Protein AF-A0A1E3P753-F1 (afdb_monomer_lite)

Sequence (278 aa):
MSGSEEKCIIFVKCINGIDDFQFDVPMDSSITNVKQQVRDRLPPSVVPRASISSMGGLDINPYKNVHDLYYSVTSNQASDFTKFLNLKINICLCGGKGGFGQLLKAQAHSMSKKKNRKNLKSNSKDYFKTLDGRRVKTIKKIKQLDEYMSTLDEHEKTKIAEKKAKLQKILDVDLNKNVKFEDTKFLDDVEKQLEEIRESVNYVESSSSDDEISSDDESDEGNSQSIQEGSSASSSSSTKNRRSKFTSFFDEDEDDDEIEKEQSTKSLPNSKGKEIEV

Organism: Wickerhamomyces anomalus (strain ATCC 58044 / CBS 1984 / NCYC 433 / NRRL Y-366-8) (NCBI:txid683960)

Structure (mmCIF, N/CA/C/O backbone):
data_AF-A0A1E3P753-F1
#
_entry.id   AF-A0A1E3P753-F1
#
loop_
_atom_site.group_PDB
_atom_site.id
_atom_site.type_symbol
_atom_site.label_atom_id
_atom_site.label_alt_id
_atom_site.label_comp_id
_atom_site.label_asym_id
_atom_site.label_entity_id
_atom_site.label_seq_id
_atom_site.pdbx_PDB_ins_code
_atom_site.Cartn_x
_atom_site.Cartn_y
_atom_site.Cartn_z
_atom_site.occupancy
_atom_site.B_iso_or_equiv
_atom_site.auth_seq_id
_atom_site.auth_comp_id
_atom_site.auth_asym_id
_atom_site.auth_atom_id
_atom_site.pdbx_PDB_model_num
ATOM 1 N N . MET A 1 1 ? 39.024 -5.671 -37.228 1.00 37.38 1 MET A N 1
ATOM 2 C CA . MET A 1 1 ? 39.001 -5.361 -35.785 1.00 37.38 1 MET A CA 1
ATOM 3 C C . MET A 1 1 ? 37.545 -5.310 -35.375 1.00 37.38 1 MET A C 1
ATOM 5 O O . MET A 1 1 ? 36.820 -4.468 -35.881 1.00 37.38 1 MET A O 1
ATOM 9 N N . SER A 1 2 ? 37.101 -6.310 -34.615 1.00 43.34 2 SER A N 1
ATOM 10 C CA . SER A 1 2 ? 35.712 -6.453 -34.174 1.00 43.34 2 SER A CA 1
ATOM 11 C C . SER A 1 2 ? 35.374 -5.288 -33.252 1.00 43.34 2 SER A C 1
ATOM 13 O O . SER A 1 2 ? 35.984 -5.178 -32.192 1.00 43.34 2 SER A O 1
ATOM 15 N N . GLY A 1 3 ? 34.452 -4.414 -33.658 1.00 46.78 3 GLY A N 1
ATOM 16 C CA . GLY A 1 3 ? 33.879 -3.423 -32.755 1.00 46.78 3 GLY A CA 1
ATOM 17 C C . GLY A 1 3 ? 33.206 -4.174 -31.615 1.00 46.78 3 GLY A C 1
ATOM 18 O O . GLY A 1 3 ? 32.261 -4.925 -31.838 1.00 46.78 3 GLY A O 1
ATOM 19 N N . SER A 1 4 ? 33.755 -4.070 -30.413 1.00 58.16 4 SER A N 1
ATOM 20 C CA . SER A 1 4 ? 33.121 -4.589 -29.211 1.00 58.16 4 SER A CA 1
ATOM 21 C C . SER A 1 4 ? 31.871 -3.755 -28.960 1.00 58.16 4 SER A C 1
ATOM 23 O O . SER A 1 4 ? 31.964 -2.670 -28.393 1.00 58.16 4 SER A O 1
ATOM 25 N N . GLU A 1 5 ? 30.724 -4.235 -29.443 1.00 69.81 5 GLU A N 1
ATOM 26 C CA . GLU A 1 5 ? 29.420 -3.659 -29.121 1.00 69.81 5 GLU A CA 1
ATOM 27 C C . GLU A 1 5 ? 29.298 -3.587 -27.600 1.00 69.81 5 GLU A C 1
ATOM 29 O O . GLU A 1 5 ? 29.363 -4.605 -26.904 1.00 69.81 5 GLU A O 1
ATOM 34 N N . GLU A 1 6 ? 29.181 -2.374 -27.068 1.00 80.00 6 GLU A N 1
ATOM 35 C CA . GLU A 1 6 ? 29.033 -2.176 -25.637 1.00 80.00 6 GLU A CA 1
ATOM 36 C C . GLU A 1 6 ? 27.678 -2.741 -25.200 1.00 80.00 6 GLU A C 1
ATOM 38 O O . GLU A 1 6 ? 26.618 -2.254 -25.604 1.00 80.00 6 GLU A O 1
ATOM 43 N N . LYS A 1 7 ? 27.703 -3.794 -24.381 1.00 86.25 7 LYS A N 1
ATOM 44 C CA . LYS A 1 7 ? 26.493 -4.446 -23.872 1.00 86.25 7 LYS A CA 1
ATOM 45 C C . LYS A 1 7 ? 26.120 -3.911 -22.495 1.00 86.25 7 LYS A C 1
ATOM 47 O O . LYS A 1 7 ? 26.984 -3.648 -21.659 1.00 86.25 7 LYS A O 1
ATOM 52 N N . CYS A 1 8 ? 24.818 -3.782 -22.273 1.00 87.69 8 CYS A N 1
ATOM 53 C CA . CYS A 1 8 ? 24.201 -3.478 -20.994 1.00 87.69 8 CYS A CA 1
ATOM 54 C C . CYS A 1 8 ? 23.465 -4.706 -20.461 1.00 87.69 8 CYS A C 1
ATOM 56 O O . CYS A 1 8 ? 22.637 -5.275 -21.172 1.00 87.69 8 CYS A O 1
ATOM 58 N N . ILE A 1 9 ? 23.714 -5.070 -19.206 1.00 90.56 9 ILE A N 1
ATOM 59 C CA . ILE A 1 9 ? 22.929 -6.085 -18.499 1.00 90.56 9 ILE A CA 1
ATOM 60 C C . ILE A 1 9 ? 21.739 -5.388 -17.843 1.00 90.56 9 ILE A C 1
ATOM 62 O O . ILE A 1 9 ? 21.914 -4.545 -16.961 1.00 90.56 9 ILE A O 1
ATOM 66 N N . ILE A 1 10 ? 20.521 -5.723 -18.258 1.00 91.56 10 ILE A N 1
ATOM 67 C CA . ILE A 1 10 ? 19.303 -5.158 -17.676 1.00 91.56 10 ILE A CA 1
ATOM 68 C C . ILE A 1 10 ? 18.719 -6.165 -16.691 1.00 91.56 10 ILE A C 1
ATOM 70 O O . ILE A 1 10 ? 18.312 -7.260 -17.075 1.00 91.56 10 ILE A O 1
ATOM 74 N N . PHE A 1 11 ? 18.632 -5.766 -15.427 1.00 92.81 11 PHE A N 1
ATOM 75 C CA . PHE A 1 11 ? 17.932 -6.501 -14.382 1.00 92.81 11 PHE A CA 1
ATOM 76 C C . PHE A 1 11 ? 16.524 -5.941 -14.250 1.00 92.81 11 PHE A C 1
ATOM 78 O O . PHE A 1 11 ? 16.352 -4.747 -14.003 1.00 92.81 11 PHE A O 1
ATOM 85 N N . VAL A 1 12 ? 15.511 -6.788 -14.402 1.00 93.50 12 VAL A N 1
ATOM 86 C CA . VAL A 1 12 ? 14.111 -6.392 -14.261 1.00 93.50 12 VAL A CA 1
ATOM 87 C C . VAL A 1 12 ? 13.543 -7.031 -13.011 1.00 93.50 12 VAL A C 1
ATOM 89 O O . VAL A 1 12 ? 13.333 -8.241 -12.949 1.00 93.50 12 VAL A O 1
ATOM 92 N N . LYS A 1 13 ? 13.264 -6.184 -12.023 1.00 93.38 13 LYS A N 1
ATOM 93 C CA . LYS A 1 13 ? 12.530 -6.563 -10.827 1.00 93.38 13 LYS A CA 1
ATOM 94 C C . LYS A 1 13 ? 11.035 -6.570 -11.118 1.00 93.38 13 LYS A C 1
ATOM 96 O O . LYS A 1 13 ? 10.441 -5.526 -11.418 1.00 93.38 13 LYS A O 1
ATOM 101 N N . CYS A 1 14 ? 10.438 -7.742 -11.010 1.00 91.69 14 CYS A N 1
ATOM 102 C CA . CYS A 1 14 ? 9.031 -7.988 -11.239 1.00 91.69 14 CYS A CA 1
ATOM 103 C C . CYS A 1 14 ? 8.189 -7.706 -9.983 1.00 91.69 14 CYS A C 1
ATOM 105 O O . CYS A 1 14 ? 8.673 -7.337 -8.910 1.00 91.69 14 CYS A O 1
ATOM 107 N N . ILE A 1 15 ? 6.874 -7.820 -10.151 1.00 89.06 15 ILE A N 1
ATOM 108 C CA . ILE A 1 15 ? 5.898 -7.781 -9.058 1.00 89.06 15 ILE A CA 1
ATOM 109 C C . ILE A 1 15 ? 5.884 -9.112 -8.304 1.00 89.06 15 ILE A C 1
ATOM 111 O O . ILE A 1 15 ? 6.235 -10.151 -8.855 1.00 89.06 15 ILE A O 1
ATOM 115 N N . ASN A 1 16 ? 5.406 -9.101 -7.061 1.00 85.25 16 ASN A N 1
ATOM 116 C CA . ASN A 1 16 ? 5.237 -10.321 -6.276 1.00 85.25 16 ASN A CA 1
ATOM 117 C C . ASN A 1 16 ? 4.401 -11.363 -7.044 1.00 85.25 16 ASN A C 1
ATOM 119 O O . ASN A 1 16 ? 3.281 -11.070 -7.462 1.00 85.25 16 ASN A O 1
ATOM 123 N N . GLY A 1 17 ? 4.942 -12.575 -7.187 1.00 84.75 17 GLY A N 1
ATOM 124 C CA . GLY A 1 17 ? 4.313 -13.676 -7.925 1.00 84.75 17 GLY A CA 1
ATOM 125 C C . GLY A 1 17 ? 4.802 -13.849 -9.367 1.00 84.75 17 GLY A C 1
ATOM 126 O O . GLY A 1 17 ? 4.342 -14.766 -10.037 1.00 84.75 17 GLY A O 1
ATOM 127 N N . ILE A 1 18 ? 5.720 -13.001 -9.840 1.00 88.31 18 ILE A N 1
ATOM 128 C CA . ILE A 1 18 ? 6.452 -13.186 -11.098 1.00 88.31 18 ILE A CA 1
ATOM 129 C C . ILE A 1 18 ? 7.945 -13.170 -10.774 1.00 88.31 18 ILE A C 1
ATOM 131 O O . ILE A 1 18 ? 8.393 -12.313 -10.012 1.00 88.31 18 ILE A O 1
ATOM 135 N N . ASP A 1 19 ? 8.698 -14.094 -11.364 1.00 91.19 19 ASP A N 1
ATOM 136 C CA . ASP A 1 19 ? 10.140 -14.178 -11.159 1.00 91.19 19 ASP A CA 1
ATOM 137 C C . ASP A 1 19 ? 10.876 -12.994 -11.799 1.00 91.19 19 ASP A C 1
ATOM 139 O O . ASP A 1 19 ? 10.542 -12.528 -12.896 1.00 91.19 19 ASP A O 1
ATOM 143 N N . ASP A 1 20 ? 11.898 -12.514 -11.095 1.00 93.88 20 ASP A N 1
ATOM 144 C CA . ASP A 1 20 ? 12.825 -11.513 -11.611 1.00 93.88 20 ASP A CA 1
ATOM 145 C C . ASP A 1 20 ? 13.653 -12.122 -12.751 1.00 93.88 20 ASP A C 1
ATOM 147 O O . ASP A 1 20 ? 14.053 -13.288 -12.703 1.00 93.88 20 ASP A O 1
ATOM 151 N N . PHE A 1 21 ? 13.943 -11.329 -13.782 1.00 93.19 21 PHE A N 1
ATOM 152 C CA . PHE A 1 21 ? 14.732 -11.796 -14.919 1.00 93.19 21 PHE A CA 1
ATOM 153 C C . PHE A 1 21 ? 15.759 -10.768 -15.376 1.00 93.19 21 PHE A C 1
ATOM 155 O O . PHE A 1 21 ? 15.630 -9.563 -15.155 1.00 93.19 21 PHE A O 1
ATOM 162 N N . GLN A 1 22 ? 16.778 -11.274 -16.065 1.00 93.38 22 GLN A N 1
ATOM 163 C CA . GLN A 1 22 ? 17.844 -10.477 -16.655 1.00 93.38 22 GLN A CA 1
ATOM 164 C C . GLN A 1 22 ? 18.013 -10.802 -18.138 1.00 93.38 22 GLN A C 1
ATOM 166 O O . GLN A 1 22 ? 17.671 -11.900 -18.598 1.00 93.38 22 GLN A O 1
ATOM 171 N N . PHE A 1 23 ? 18.513 -9.833 -18.894 1.00 91.62 23 PHE A N 1
ATOM 172 C CA . PHE A 1 23 ? 18.885 -10.008 -20.292 1.00 91.62 23 PHE A CA 1
ATOM 173 C C . PHE A 1 23 ? 19.885 -8.938 -20.729 1.00 91.62 23 PHE A C 1
ATOM 175 O O . PHE A 1 23 ? 19.918 -7.835 -20.180 1.00 91.62 23 PHE A O 1
ATOM 182 N N . ASP A 1 24 ? 20.672 -9.282 -21.744 1.00 90.81 24 ASP A N 1
ATOM 183 C CA . ASP A 1 24 ? 21.725 -8.422 -22.268 1.00 90.81 24 ASP A CA 1
ATOM 184 C C . ASP A 1 24 ? 21.234 -7.689 -23.512 1.00 90.81 24 ASP A C 1
ATOM 186 O O . ASP A 1 24 ? 20.664 -8.291 -24.426 1.00 90.81 24 ASP A O 1
ATOM 190 N N . VAL A 1 25 ? 21.484 -6.383 -23.561 1.00 89.81 25 VAL A N 1
ATOM 191 C CA . VAL A 1 25 ? 21.055 -5.509 -24.654 1.00 89.81 25 VAL A CA 1
ATOM 192 C C . VAL A 1 25 ? 22.214 -4.609 -25.087 1.00 89.81 25 VAL A C 1
ATOM 194 O O . VAL A 1 25 ? 22.865 -4.014 -24.229 1.00 89.81 25 VAL A O 1
ATOM 197 N N . PRO A 1 26 ? 22.483 -4.454 -26.396 1.00 89.81 26 PRO A N 1
ATOM 198 C CA . PRO A 1 26 ? 23.436 -3.457 -26.890 1.00 89.81 26 PRO A CA 1
ATOM 199 C C . PRO A 1 26 ? 23.026 -2.024 -26.515 1.00 89.81 26 PRO A C 1
ATOM 201 O O . PRO A 1 26 ? 21.840 -1.693 -26.583 1.00 89.81 26 PRO A O 1
ATOM 204 N N . MET A 1 27 ? 23.986 -1.153 -26.190 1.00 83.94 27 MET A N 1
ATOM 205 C CA . MET A 1 27 ? 23.723 0.238 -25.772 1.00 83.94 27 MET A CA 1
ATOM 206 C C . MET A 1 27 ? 22.987 1.093 -26.816 1.00 83.94 27 MET A C 1
ATOM 208 O O . MET A 1 27 ? 22.223 1.991 -26.447 1.00 83.94 27 MET A O 1
ATOM 212 N N . ASP A 1 28 ? 23.152 0.766 -28.097 1.00 86.56 28 ASP A N 1
ATOM 213 C CA . ASP A 1 28 ? 22.496 1.444 -29.222 1.00 86.56 28 ASP A CA 1
ATOM 214 C C . ASP A 1 28 ? 21.037 1.011 -29.426 1.00 86.56 28 ASP A C 1
ATOM 216 O O . ASP A 1 28 ? 20.320 1.552 -30.271 1.00 86.56 28 ASP A O 1
ATOM 220 N N . SER A 1 29 ? 20.565 0.025 -28.658 1.00 88.69 29 SER A N 1
ATOM 221 C CA . SER A 1 29 ? 19.193 -0.454 -28.776 1.00 88.69 29 SER A CA 1
ATOM 222 C C . SER A 1 29 ? 18.194 0.614 -28.344 1.00 88.69 29 SER A C 1
ATOM 224 O O . SER A 1 29 ? 18.370 1.317 -27.344 1.00 88.69 29 SER A O 1
ATOM 226 N N . SER A 1 30 ? 17.082 0.688 -29.075 1.00 92.50 30 SER A N 1
ATOM 227 C CA . SER A 1 30 ? 15.981 1.575 -28.719 1.00 92.50 30 SER A CA 1
ATOM 228 C C . SER A 1 30 ? 15.229 1.068 -27.487 1.00 92.50 30 SER A C 1
ATOM 230 O O . SER A 1 30 ? 15.010 -0.134 -27.302 1.00 92.50 30 SER A O 1
ATOM 232 N N . ILE A 1 31 ? 14.737 2.000 -26.671 1.00 90.81 31 ILE A N 1
ATOM 233 C CA . ILE A 1 31 ? 13.930 1.677 -25.488 1.00 90.81 31 ILE A CA 1
ATOM 234 C C . ILE A 1 31 ? 12.626 0.950 -25.864 1.00 90.81 31 ILE A C 1
ATOM 236 O O . ILE A 1 31 ? 12.102 0.164 -25.076 1.00 90.81 31 ILE A O 1
ATOM 240 N N . THR A 1 32 ? 12.093 1.163 -27.070 1.00 92.19 32 THR A N 1
ATOM 241 C CA . THR A 1 32 ? 10.911 0.435 -27.562 1.00 92.19 32 THR A CA 1
ATOM 242 C C . THR A 1 32 ? 11.180 -1.063 -27.677 1.00 92.19 32 THR A C 1
ATOM 244 O O . THR A 1 32 ? 10.339 -1.853 -27.252 1.00 92.19 32 THR A O 1
ATOM 247 N N . ASN A 1 33 ? 12.363 -1.449 -28.167 1.00 91.44 33 ASN A N 1
ATOM 248 C CA . ASN A 1 33 ? 12.769 -2.851 -28.252 1.00 91.44 33 ASN A CA 1
ATOM 249 C C . ASN A 1 33 ? 12.916 -3.466 -26.850 1.00 91.44 33 ASN A C 1
ATOM 251 O O . ASN A 1 33 ? 12.362 -4.525 -26.572 1.00 91.44 33 ASN A O 1
ATOM 255 N N . VAL A 1 34 ? 13.544 -2.739 -25.917 1.00 91.06 34 VAL A N 1
ATOM 256 C CA . VAL A 1 34 ? 13.644 -3.168 -24.509 1.00 91.06 34 VAL A CA 1
ATOM 257 C C . VAL A 1 34 ? 12.260 -3.372 -23.887 1.00 91.06 34 VAL A C 1
ATOM 259 O O . VAL A 1 34 ? 12.008 -4.388 -23.245 1.00 91.06 34 VAL A O 1
ATOM 262 N N . LYS A 1 35 ? 11.317 -2.450 -24.116 1.00 91.62 35 LYS A N 1
ATOM 263 C CA . LYS A 1 35 ? 9.932 -2.594 -23.640 1.00 91.62 35 LYS A CA 1
ATOM 264 C C . LYS A 1 35 ? 9.238 -3.811 -24.234 1.00 91.62 35 LYS A C 1
ATOM 266 O O . LYS A 1 35 ? 8.447 -4.437 -23.537 1.00 91.62 35 LYS A O 1
ATOM 271 N N . GLN A 1 36 ? 9.477 -4.109 -25.507 1.00 91.88 36 GLN A N 1
ATOM 272 C CA . GLN A 1 36 ? 8.891 -5.270 -26.164 1.00 91.88 36 GLN A CA 1
ATOM 273 C C . GLN A 1 36 ? 9.438 -6.564 -25.558 1.00 91.88 36 GLN A C 1
ATOM 275 O O . GLN A 1 36 ? 8.649 -7.367 -25.078 1.00 91.88 36 GLN A O 1
ATOM 280 N N . GLN A 1 37 ? 10.761 -6.686 -25.412 1.00 91.50 37 GLN A N 1
ATOM 281 C CA . GLN A 1 37 ? 11.389 -7.844 -24.763 1.00 91.50 37 GLN A CA 1
ATOM 282 C C . GLN A 1 37 ? 10.906 -8.058 -23.323 1.00 91.50 37 GLN A C 1
ATOM 284 O O . GLN A 1 37 ? 10.702 -9.193 -22.896 1.00 91.50 37 GLN A O 1
ATOM 289 N N . VAL A 1 38 ? 10.689 -6.975 -22.571 1.00 91.38 38 VAL A N 1
ATOM 290 C CA . VAL A 1 38 ? 10.112 -7.051 -21.222 1.00 91.38 38 VAL A CA 1
ATOM 291 C C . VAL A 1 38 ? 8.654 -7.512 -21.267 1.00 91.38 38 VAL A C 1
ATOM 293 O O . VAL A 1 38 ? 8.256 -8.326 -20.441 1.00 91.38 38 VAL A O 1
ATOM 296 N N . ARG A 1 39 ? 7.850 -7.032 -22.223 1.00 91.88 39 ARG A N 1
ATOM 297 C CA . ARG A 1 39 ? 6.439 -7.429 -22.364 1.00 91.88 39 ARG A CA 1
ATOM 298 C C . ARG A 1 39 ? 6.266 -8.873 -22.812 1.00 91.88 39 ARG A C 1
ATOM 300 O O . ARG A 1 39 ? 5.368 -9.528 -22.300 1.00 91.88 39 ARG A O 1
ATOM 307 N N . ASP A 1 40 ? 7.131 -9.365 -23.690 1.00 91.81 40 ASP A N 1
ATOM 308 C CA . ASP A 1 40 ? 7.080 -10.743 -24.190 1.00 91.81 40 ASP A CA 1
ATOM 309 C C . ASP A 1 40 ? 7.361 -11.768 -23.080 1.00 91.81 40 ASP A C 1
ATOM 311 O O . ASP A 1 40 ? 6.870 -12.893 -23.123 1.00 91.81 40 ASP A O 1
ATOM 315 N N . ARG A 1 41 ? 8.122 -11.370 -22.052 1.00 90.31 41 ARG A N 1
ATOM 316 C CA . ARG A 1 41 ? 8.417 -12.196 -20.871 1.00 90.31 41 ARG A CA 1
ATOM 317 C C . ARG A 1 41 ? 7.386 -12.060 -19.750 1.00 90.31 41 ARG A C 1
ATOM 319 O O . ARG A 1 41 ? 7.458 -12.803 -18.775 1.00 90.31 41 ARG A O 1
ATOM 326 N N . LEU A 1 42 ? 6.442 -11.122 -19.857 1.00 89.75 42 LEU A N 1
ATOM 327 C CA . LEU A 1 42 ? 5.426 -10.892 -18.833 1.00 89.75 42 LEU A CA 1
ATOM 328 C C . LEU A 1 42 ? 4.119 -11.628 -19.151 1.00 89.75 42 LEU A C 1
ATOM 330 O O . LEU A 1 42 ? 3.715 -11.710 -20.310 1.00 89.75 42 LEU A O 1
ATOM 334 N N . PRO A 1 43 ? 3.384 -12.094 -18.125 1.00 90.06 43 PRO A N 1
ATOM 335 C CA . PRO A 1 43 ? 2.054 -12.652 -18.313 1.00 90.06 43 PRO A CA 1
ATOM 336 C C . PRO A 1 43 ? 1.105 -11.642 -18.981 1.00 90.06 43 PRO A C 1
ATOM 338 O O . PRO A 1 43 ? 1.067 -10.473 -18.573 1.00 90.06 43 PRO A O 1
ATOM 341 N N . PRO A 1 44 ? 0.261 -12.077 -19.935 1.00 87.56 44 PRO A N 1
ATOM 342 C CA . PRO A 1 44 ? -0.605 -11.188 -20.717 1.00 87.56 44 PRO A CA 1
ATOM 343 C C . PRO A 1 44 ? -1.621 -10.417 -19.860 1.00 87.56 44 PRO A C 1
ATOM 345 O O . PRO A 1 44 ? -2.068 -9.339 -20.243 1.00 87.56 44 PRO A O 1
ATOM 348 N N . SER A 1 45 ? -1.949 -10.926 -18.669 1.00 86.56 45 SER A N 1
ATOM 349 C CA . SER A 1 45 ? -2.813 -10.259 -17.689 1.00 86.56 45 SER A CA 1
ATOM 350 C C . SER A 1 45 ? -2.195 -8.990 -17.085 1.00 86.56 45 SER A C 1
ATOM 352 O O . SER A 1 45 ? -2.924 -8.081 -16.684 1.00 86.56 45 SER A O 1
ATOM 354 N N . VAL A 1 46 ? -0.863 -8.908 -17.023 1.00 86.81 46 VAL A N 1
ATOM 355 C CA . VAL A 1 46 ? -0.121 -7.813 -16.376 1.00 86.81 46 VAL A CA 1
ATOM 356 C C . VAL A 1 46 ? 0.349 -6.772 -17.393 1.00 86.81 46 VAL A C 1
ATOM 358 O O . VAL A 1 46 ? 0.373 -5.584 -17.075 1.00 86.81 46 VAL A O 1
ATOM 361 N N . VAL A 1 47 ? 0.633 -7.187 -18.633 1.00 88.81 47 VAL A N 1
ATOM 362 C CA . VAL A 1 47 ? 1.090 -6.325 -19.739 1.00 88.81 47 VAL A CA 1
ATOM 363 C C . VAL A 1 47 ? 0.308 -5.008 -19.892 1.00 88.81 47 VAL A C 1
ATOM 365 O O . VAL A 1 47 ? 0.960 -3.963 -19.948 1.00 88.81 47 VAL A O 1
ATOM 368 N N . PRO A 1 48 ? -1.044 -4.978 -19.927 1.00 88.00 48 PRO A N 1
ATOM 369 C CA . PRO A 1 48 ? -1.778 -3.729 -20.158 1.00 88.00 48 PRO A CA 1
ATOM 370 C C . PRO A 1 48 ? -1.673 -2.732 -18.997 1.00 88.00 48 PRO A C 1
ATOM 372 O O . PRO A 1 48 ? -1.965 -1.551 -19.168 1.00 88.00 48 PRO A O 1
ATOM 375 N N . ARG A 1 49 ? -1.283 -3.194 -17.806 1.00 87.25 49 ARG A N 1
ATOM 376 C CA . ARG A 1 49 ? -1.231 -2.390 -16.577 1.00 87.25 49 ARG A CA 1
ATOM 377 C C . ARG A 1 49 ? 0.194 -2.194 -16.071 1.00 87.25 49 ARG A C 1
ATOM 379 O O . ARG A 1 49 ? 0.375 -1.524 -15.061 1.00 87.25 49 ARG A O 1
ATOM 386 N N . ALA A 1 50 ? 1.188 -2.763 -16.744 1.00 89.69 50 ALA A N 1
ATOM 387 C CA . ALA A 1 50 ? 2.588 -2.649 -16.377 1.00 89.69 50 ALA A CA 1
ATOM 388 C C . ALA A 1 50 ? 3.182 -1.321 -16.870 1.00 89.69 50 ALA A C 1
ATOM 390 O O . ALA A 1 50 ? 3.194 -1.030 -18.068 1.00 89.69 50 ALA A O 1
ATOM 391 N N . SER A 1 51 ? 3.736 -0.544 -15.946 1.00 90.69 51 SER A N 1
ATOM 392 C CA . SER A 1 51 ? 4.677 0.534 -16.226 1.00 90.69 51 SER A CA 1
ATOM 393 C C . SER A 1 51 ? 6.085 0.103 -15.821 1.00 90.69 51 SER A C 1
ATOM 395 O O . SER A 1 51 ? 6.278 -0.634 -14.855 1.00 90.69 51 SER A O 1
ATOM 397 N N . ILE A 1 52 ? 7.083 0.536 -16.586 1.00 91.56 52 ILE A N 1
ATOM 398 C CA . ILE A 1 52 ? 8.487 0.199 -16.343 1.00 91.56 52 ILE A CA 1
ATOM 399 C C . ILE A 1 52 ? 9.188 1.479 -15.900 1.00 91.56 52 ILE A C 1
ATOM 401 O O . ILE A 1 52 ? 9.125 2.492 -16.599 1.00 91.56 52 ILE A O 1
ATOM 405 N N . SER A 1 53 ? 9.855 1.430 -14.754 1.00 92.00 53 SER A N 1
ATOM 406 C CA . SER A 1 53 ? 10.661 2.527 -14.222 1.00 92.00 53 SER A CA 1
ATOM 407 C C . SER A 1 53 ? 12.049 2.019 -13.849 1.00 92.00 53 SER A C 1
ATOM 409 O O . SER A 1 53 ? 12.249 0.828 -13.636 1.00 92.00 53 SER A O 1
ATOM 411 N N . SER A 1 54 ? 13.018 2.912 -13.709 1.00 90.31 54 SER A N 1
ATOM 412 C CA . SER A 1 54 ? 14.266 2.608 -13.009 1.00 90.31 54 SER A CA 1
ATOM 413 C C . SER A 1 54 ? 13.994 2.334 -11.522 1.00 90.31 54 SER A C 1
ATOM 415 O O . SER A 1 54 ? 12.969 2.765 -10.976 1.00 90.31 54 SER A O 1
ATOM 417 N N . MET A 1 55 ? 14.924 1.658 -10.840 1.00 84.06 55 MET A N 1
ATOM 418 C CA . MET A 1 55 ? 14.919 1.504 -9.377 1.00 84.06 55 MET A CA 1
ATOM 419 C C . MET A 1 55 ? 14.801 2.861 -8.654 1.00 84.06 55 MET A C 1
ATOM 421 O O . MET A 1 55 ? 14.168 2.947 -7.605 1.00 84.06 55 MET A O 1
ATOM 425 N N . GLY A 1 56 ? 15.357 3.928 -9.243 1.00 79.75 56 GLY A N 1
ATOM 426 C CA . GLY A 1 56 ? 15.290 5.300 -8.726 1.00 79.75 56 GLY A CA 1
ATOM 427 C C . GLY A 1 56 ? 13.977 6.044 -9.002 1.00 79.75 56 GLY A C 1
ATOM 428 O O . GLY A 1 56 ? 13.879 7.224 -8.688 1.00 79.75 56 GLY A O 1
ATOM 429 N N . GLY A 1 57 ? 12.976 5.393 -9.606 1.00 81.94 57 GLY A N 1
ATOM 430 C CA . GLY A 1 57 ? 11.680 6.010 -9.911 1.00 81.94 57 GLY A CA 1
ATOM 431 C C . GLY A 1 57 ? 11.660 6.888 -11.166 1.00 81.94 57 GLY A C 1
ATOM 432 O O . GLY A 1 57 ? 10.677 7.582 -11.397 1.00 81.94 57 GLY A O 1
ATOM 433 N N . LEU A 1 58 ? 12.717 6.852 -11.983 1.00 85.25 58 LEU A N 1
ATOM 434 C CA . LEU A 1 58 ? 12.737 7.505 -13.294 1.00 85.25 58 LEU A CA 1
ATOM 435 C C . LEU A 1 58 ? 11.968 6.665 -14.315 1.00 85.25 58 LEU A C 1
ATOM 437 O O . LEU A 1 58 ? 12.225 5.468 -14.460 1.00 85.25 58 LEU A O 1
ATOM 441 N N . ASP A 1 59 ? 11.052 7.288 -15.047 1.00 86.75 59 ASP A N 1
ATOM 442 C CA . ASP A 1 59 ? 10.344 6.627 -16.140 1.00 86.75 59 ASP A CA 1
ATOM 443 C C . ASP A 1 59 ? 11.274 6.410 -17.336 1.00 86.75 59 ASP A C 1
ATOM 445 O O . ASP A 1 59 ? 12.049 7.290 -17.698 1.00 86.75 59 ASP A O 1
ATOM 449 N N . ILE A 1 60 ? 11.161 5.258 -18.006 1.00 86.50 60 ILE A N 1
ATOM 450 C CA . ILE A 1 60 ? 11.976 4.951 -19.197 1.00 86.50 60 ILE A CA 1
ATOM 451 C C . ILE A 1 60 ? 11.402 5.549 -20.494 1.00 86.50 60 ILE A C 1
ATOM 453 O O . ILE A 1 60 ? 12.044 5.518 -21.536 1.00 86.50 60 ILE A O 1
ATOM 457 N N . ASN A 1 61 ? 10.171 6.069 -20.464 1.00 86.62 61 ASN A N 1
ATOM 458 C CA . ASN A 1 61 ? 9.478 6.613 -21.638 1.00 86.62 61 ASN A CA 1
ATOM 459 C C . ASN A 1 61 ? 10.148 7.808 -22.347 1.00 86.62 61 ASN A C 1
ATOM 461 O O . ASN A 1 61 ? 10.059 7.834 -23.573 1.00 86.62 61 ASN A O 1
ATOM 465 N N . PRO A 1 62 ? 10.775 8.780 -21.657 1.00 86.69 62 PRO A N 1
ATOM 466 C CA . PRO A 1 62 ? 11.338 9.956 -22.314 1.00 86.69 62 PRO A CA 1
ATOM 467 C C . PRO A 1 62 ? 12.665 9.676 -23.039 1.00 86.69 62 PRO A C 1
ATOM 469 O O . PRO A 1 62 ? 13.099 10.500 -23.841 1.00 86.69 62 PRO A O 1
ATOM 472 N N . TYR A 1 63 ? 13.302 8.527 -22.794 1.00 87.88 63 TYR A N 1
ATOM 473 C CA . TYR A 1 63 ? 14.592 8.173 -23.385 1.00 87.88 63 TYR A CA 1
ATOM 474 C C . TYR A 1 63 ? 14.412 7.395 -24.692 1.00 87.88 63 TYR A C 1
ATOM 476 O O . TYR A 1 63 ? 13.540 6.531 -24.807 1.00 87.88 63 TYR A O 1
ATOM 484 N N . LYS A 1 64 ? 15.252 7.698 -25.689 1.00 88.00 64 LYS A N 1
ATOM 485 C CA . LYS A 1 64 ? 15.226 7.029 -27.000 1.00 88.00 64 LYS A CA 1
ATOM 486 C C . LYS A 1 64 ? 16.085 5.768 -27.008 1.00 88.00 64 LYS A C 1
ATOM 488 O O . LYS A 1 64 ? 15.617 4.720 -27.456 1.00 88.00 64 LYS A O 1
ATOM 493 N N . ASN A 1 65 ? 17.289 5.869 -26.450 1.00 89.81 65 ASN A N 1
ATOM 494 C CA . ASN A 1 65 ? 18.293 4.807 -26.436 1.00 89.81 65 ASN A CA 1
ATOM 495 C C . ASN A 1 65 ? 18.611 4.358 -25.005 1.00 89.81 65 ASN A C 1
ATOM 497 O O . ASN A 1 65 ? 18.428 5.117 -24.049 1.00 89.81 65 ASN A O 1
ATOM 501 N N . VAL A 1 66 ? 19.120 3.129 -24.867 1.00 87.62 66 VAL A N 1
ATOM 502 C CA . VAL A 1 66 ? 19.588 2.589 -23.577 1.00 87.62 66 VAL A CA 1
ATOM 503 C C . VAL A 1 66 ? 20.769 3.398 -23.042 1.00 87.62 66 VAL A C 1
ATOM 505 O O . VAL A 1 66 ? 20.829 3.651 -21.842 1.00 87.62 66 VAL A O 1
ATOM 508 N N . HIS A 1 67 ? 21.642 3.881 -23.928 1.00 88.38 67 HIS A N 1
ATOM 509 C CA . HIS A 1 67 ? 22.748 4.774 -23.588 1.00 88.38 67 HIS A CA 1
ATOM 510 C C . HIS A 1 67 ? 22.286 6.007 -22.784 1.00 88.38 67 HIS A C 1
ATOM 512 O O . HIS A 1 67 ? 22.746 6.223 -21.665 1.00 88.38 67 HIS A O 1
ATOM 518 N N . ASP A 1 68 ? 21.319 6.776 -23.294 1.00 88.31 68 ASP A N 1
ATOM 519 C CA . ASP A 1 68 ? 20.829 7.996 -22.627 1.00 88.31 68 ASP A CA 1
ATOM 520 C C . ASP A 1 68 ? 20.205 7.695 -21.258 1.00 88.31 68 ASP A C 1
ATOM 522 O O . ASP A 1 68 ? 20.410 8.427 -20.286 1.00 88.31 68 ASP A O 1
ATOM 526 N N . LEU A 1 69 ? 19.466 6.586 -21.172 1.00 87.12 69 LEU A N 1
ATOM 527 C CA . LEU A 1 69 ? 18.886 6.114 -19.921 1.00 87.12 69 LEU A CA 1
ATOM 528 C C . LEU A 1 69 ? 19.986 5.742 -18.915 1.00 87.12 69 LEU A C 1
ATOM 530 O O . LEU A 1 69 ? 19.907 6.142 -17.755 1.00 87.12 69 LEU A O 1
ATOM 534 N N . TYR A 1 70 ? 21.029 5.038 -19.355 1.00 88.12 70 TYR A N 1
ATOM 535 C CA . TYR A 1 70 ? 22.151 4.626 -18.515 1.00 88.12 70 TYR A CA 1
ATOM 536 C C . TYR A 1 70 ? 22.873 5.825 -17.886 1.00 88.12 70 TYR A C 1
ATOM 538 O O . TYR A 1 70 ? 23.037 5.852 -16.669 1.00 88.12 70 TYR A O 1
ATOM 546 N N . TYR A 1 71 ? 23.219 6.856 -18.667 1.00 86.44 71 TYR A N 1
ATOM 547 C CA . TYR A 1 71 ? 23.870 8.064 -18.132 1.00 86.44 71 TYR A CA 1
ATOM 548 C C . TYR A 1 71 ? 22.969 8.884 -17.205 1.00 86.44 71 TYR A C 1
ATOM 550 O O . TYR A 1 71 ? 23.464 9.564 -16.308 1.00 86.44 71 TYR A O 1
ATOM 558 N N . SER A 1 72 ? 21.649 8.827 -17.399 1.00 84.50 72 SER A N 1
ATOM 559 C CA . SER A 1 72 ? 20.705 9.520 -16.517 1.00 84.50 72 SER A CA 1
ATOM 560 C C . SER A 1 72 ? 20.533 8.835 -15.157 1.00 84.50 72 SER A C 1
ATOM 562 O O . SER A 1 72 ? 20.313 9.508 -14.153 1.00 84.50 72 SER A O 1
ATOM 564 N N . VAL A 1 73 ? 20.625 7.502 -15.123 1.00 83.56 73 VAL A N 1
ATOM 565 C CA . VAL A 1 73 ? 20.427 6.693 -13.913 1.00 83.56 73 VAL A CA 1
ATOM 566 C C . VAL A 1 73 ? 21.735 6.540 -13.142 1.00 83.56 73 VAL A C 1
ATOM 568 O O . VAL A 1 73 ? 21.749 6.636 -11.916 1.00 83.56 73 VAL A O 1
ATOM 571 N N . THR A 1 74 ? 22.834 6.319 -13.855 1.00 78.69 74 THR A N 1
ATOM 572 C CA . THR A 1 74 ? 24.164 6.138 -13.285 1.00 78.69 74 THR A CA 1
ATOM 573 C C . THR A 1 74 ? 24.904 7.458 -13.404 1.00 78.69 74 THR A C 1
ATOM 575 O O . THR A 1 74 ? 25.497 7.763 -14.436 1.00 78.69 74 THR A O 1
ATOM 578 N N . SER A 1 75 ? 24.873 8.265 -12.345 1.00 65.62 75 SER A N 1
ATOM 579 C CA . SER A 1 75 ? 25.637 9.510 -12.262 1.00 65.62 75 SER A CA 1
ATOM 580 C C . SER A 1 75 ? 27.145 9.215 -12.288 1.00 65.62 75 SER A C 1
ATOM 582 O O . SER A 1 75 ? 27.766 9.059 -11.241 1.00 65.62 75 SER A O 1
ATOM 584 N N . ASN A 1 76 ? 27.717 9.095 -13.489 1.00 56.56 76 ASN A N 1
ATOM 585 C CA . ASN A 1 76 ? 29.150 9.110 -13.808 1.00 56.56 76 ASN A CA 1
ATOM 586 C C . ASN A 1 76 ? 30.088 8.250 -12.934 1.00 56.56 76 ASN A C 1
ATOM 588 O O . ASN A 1 76 ? 31.268 8.567 -12.799 1.00 56.56 76 ASN A O 1
ATOM 592 N N . GLN A 1 77 ? 29.628 7.120 -12.391 1.00 56.44 77 GLN A N 1
ATOM 593 C CA . GLN A 1 77 ? 30.545 6.085 -11.904 1.00 56.44 77 GLN A CA 1
ATOM 594 C C . GLN A 1 77 ? 30.951 5.192 -13.076 1.00 56.44 77 GLN A C 1
ATOM 596 O O . GLN A 1 77 ? 30.465 4.078 -13.256 1.00 56.44 77 GLN A O 1
ATOM 601 N N . ALA A 1 78 ? 31.829 5.742 -13.914 1.00 56.44 78 ALA A N 1
ATOM 602 C CA . ALA A 1 78 ? 32.581 4.987 -14.899 1.00 56.44 78 ALA A CA 1
ATOM 603 C C . ALA A 1 78 ? 33.575 4.093 -14.148 1.00 56.44 78 ALA A C 1
ATOM 605 O O . ALA A 1 78 ? 34.611 4.548 -13.671 1.00 56.44 78 ALA A O 1
ATOM 606 N N . SER A 1 79 ? 33.224 2.822 -14.004 1.00 54.97 79 SER A N 1
ATOM 607 C CA . SER A 1 79 ? 34.209 1.773 -13.777 1.00 54.97 79 SER A CA 1
ATOM 608 C C . SER A 1 79 ? 34.180 0.871 -15.003 1.00 54.97 79 SER A C 1
ATOM 610 O O . SER A 1 79 ? 33.106 0.652 -15.561 1.00 54.97 79 SER A O 1
ATOM 612 N N . ASP A 1 80 ? 35.340 0.373 -15.428 1.00 57.53 80 ASP A N 1
ATOM 613 C CA . ASP A 1 80 ? 35.545 -0.455 -16.633 1.00 57.53 80 ASP A CA 1
ATOM 614 C C . ASP A 1 80 ? 34.853 -1.835 -16.578 1.00 57.53 80 ASP A C 1
ATOM 616 O O . ASP A 1 80 ? 35.144 -2.741 -17.359 1.00 57.53 80 ASP A O 1
ATOM 620 N N . PHE A 1 81 ? 33.932 -2.013 -15.634 1.00 60.31 81 PHE A N 1
ATOM 621 C CA . PHE A 1 81 ? 33.152 -3.217 -15.433 1.00 60.31 81 PHE A CA 1
ATOM 622 C C . PHE A 1 81 ? 31.802 -3.120 -16.149 1.00 60.31 81 PHE A C 1
ATOM 624 O O . PHE A 1 81 ? 31.291 -2.044 -16.457 1.00 60.31 81 PHE A O 1
ATOM 631 N N . THR A 1 82 ? 31.237 -4.292 -16.433 1.00 65.81 82 THR A N 1
ATOM 632 C CA . THR A 1 82 ? 29.963 -4.516 -17.129 1.00 65.81 82 THR A CA 1
ATOM 633 C C . THR A 1 82 ? 28.904 -3.463 -16.790 1.00 65.81 82 THR A C 1
ATOM 635 O O . THR A 1 82 ? 28.502 -3.339 -15.633 1.00 65.81 82 THR A O 1
ATOM 638 N N . LYS A 1 83 ? 28.425 -2.728 -17.799 1.00 85.19 83 LYS A N 1
ATOM 639 C CA . LYS A 1 83 ? 27.385 -1.705 -17.637 1.00 85.19 83 LYS A CA 1
ATOM 640 C C . LYS A 1 83 ? 26.067 -2.403 -17.289 1.00 85.19 83 LYS A C 1
ATOM 642 O O . LYS A 1 83 ? 25.598 -3.225 -18.072 1.00 85.19 83 LYS A O 1
ATOM 647 N N . PHE A 1 84 ? 25.454 -2.095 -16.149 1.00 87.62 84 PHE A N 1
ATOM 648 C CA . PHE A 1 84 ? 24.172 -2.689 -15.755 1.00 87.62 84 PHE A CA 1
ATOM 649 C C . PHE A 1 84 ? 23.104 -1.636 -15.462 1.00 87.62 84 PHE A C 1
ATOM 651 O O . PHE A 1 84 ? 23.405 -0.520 -15.041 1.00 87.62 84 PHE A O 1
ATOM 658 N N . LEU A 1 85 ? 21.841 -2.003 -15.671 1.00 88.81 85 LEU A N 1
ATOM 659 C CA . LEU A 1 85 ? 20.682 -1.156 -15.426 1.00 88.81 85 LEU A CA 1
ATOM 660 C C . LEU A 1 85 ? 19.628 -1.928 -14.634 1.00 88.81 85 LEU A C 1
ATOM 662 O O . LEU A 1 85 ? 19.189 -2.997 -15.044 1.00 88.81 85 LEU A O 1
ATOM 666 N N . ASN A 1 86 ? 19.184 -1.350 -13.521 1.00 91.62 86 ASN A N 1
ATOM 667 C CA . ASN A 1 86 ? 18.132 -1.934 -12.696 1.00 91.62 86 ASN A CA 1
ATOM 668 C C . ASN A 1 86 ? 16.785 -1.277 -13.006 1.00 91.62 86 ASN A C 1
ATOM 670 O O . ASN A 1 86 ? 16.546 -0.115 -12.660 1.00 91.62 86 ASN A O 1
ATOM 674 N N . LEU A 1 87 ? 15.896 -2.040 -13.627 1.00 92.12 87 LEU A N 1
ATOM 675 C CA . LEU A 1 87 ? 14.518 -1.672 -13.909 1.00 92.12 87 LEU A CA 1
ATOM 676 C C . LEU A 1 87 ? 13.568 -2.372 -12.938 1.00 92.12 87 LEU A C 1
ATOM 678 O O . LEU A 1 87 ? 13.831 -3.456 -12.428 1.00 92.12 87 LEU A O 1
ATOM 682 N N . LYS A 1 88 ? 12.428 -1.740 -12.697 1.00 93.00 88 LYS A N 1
ATOM 683 C CA . LYS A 1 88 ? 11.341 -2.236 -11.869 1.00 93.00 88 LYS A CA 1
ATOM 684 C C . LYS A 1 88 ? 10.036 -2.128 -12.644 1.00 93.00 88 LYS A C 1
ATOM 686 O O . LYS A 1 88 ? 9.755 -1.105 -13.272 1.00 93.00 88 LYS A O 1
ATOM 691 N N . ILE A 1 89 ? 9.215 -3.163 -12.545 1.00 92.00 89 ILE A N 1
ATOM 692 C CA . ILE A 1 89 ? 7.848 -3.153 -13.053 1.00 92.00 89 ILE A CA 1
ATOM 693 C C . ILE A 1 89 ? 6.918 -2.676 -11.939 1.00 92.00 89 ILE A C 1
ATOM 695 O O . ILE A 1 89 ? 6.889 -3.233 -10.841 1.00 92.00 89 ILE A O 1
ATOM 699 N N . ASN A 1 90 ? 6.134 -1.644 -12.225 1.00 89.81 90 ASN A N 1
ATOM 700 C CA . ASN A 1 90 ? 5.047 -1.195 -11.369 1.00 89.81 90 ASN A CA 1
ATOM 701 C C . ASN A 1 90 ? 3.720 -1.480 -12.073 1.00 89.81 90 ASN A C 1
ATOM 703 O O . ASN A 1 90 ? 3.609 -1.363 -13.288 1.00 89.81 90 ASN A O 1
ATOM 707 N N . ILE A 1 91 ? 2.692 -1.848 -11.313 1.00 88.50 91 ILE A N 1
ATOM 708 C CA . ILE A 1 91 ? 1.353 -2.036 -11.871 1.00 88.50 91 ILE A CA 1
ATOM 709 C C . ILE A 1 91 ? 0.547 -0.774 -11.605 1.00 88.50 91 ILE A C 1
ATOM 711 O O . ILE A 1 91 ? 0.328 -0.391 -10.454 1.00 88.50 91 ILE A O 1
ATOM 715 N N . CYS A 1 92 ? 0.039 -0.165 -12.668 1.00 83.44 92 CYS A N 1
ATOM 716 C CA . CYS A 1 92 ? -1.009 0.833 -12.592 1.00 83.44 92 CYS A CA 1
ATOM 717 C C . CYS A 1 92 ? -2.304 0.135 -12.159 1.00 83.44 92 CYS A C 1
ATOM 719 O O . CYS A 1 92 ? -3.013 -0.518 -12.934 1.00 83.44 92 CYS A O 1
ATOM 721 N N . LEU A 1 93 ? -2.602 0.228 -10.869 1.00 75.62 93 LEU A N 1
ATOM 722 C CA . LEU A 1 93 ? -3.886 -0.206 -10.347 1.00 75.62 93 LEU A CA 1
ATOM 723 C C . LEU A 1 93 ? -4.956 0.784 -10.826 1.00 75.62 93 LEU A C 1
ATOM 725 O O . LEU A 1 93 ? -4.784 1.993 -10.687 1.00 75.62 93 LEU A O 1
ATOM 729 N N . CYS A 1 94 ? -6.056 0.281 -11.395 1.00 68.88 94 CYS A N 1
ATOM 730 C CA . CYS A 1 94 ? -7.255 1.074 -11.639 1.00 68.88 94 CYS A CA 1
ATOM 731 C C . CYS A 1 94 ? -7.669 1.663 -10.292 1.00 68.88 94 CYS A C 1
ATOM 733 O O . CYS A 1 94 ? -8.024 0.916 -9.379 1.00 68.88 94 CYS A O 1
ATOM 735 N N . GLY A 1 95 ? -7.509 2.974 -10.136 1.00 66.81 95 GLY A N 1
ATOM 736 C CA . GLY A 1 95 ? -7.706 3.648 -8.864 1.00 66.81 95 GLY A CA 1
ATOM 737 C C . GLY A 1 95 ? -9.079 3.336 -8.275 1.00 66.81 95 GLY A C 1
ATOM 738 O O . GLY A 1 95 ? -10.100 3.776 -8.790 1.00 66.81 95 GLY A O 1
ATOM 739 N N . GLY A 1 96 ? -9.099 2.608 -7.162 1.00 70.31 96 GLY A N 1
ATOM 740 C CA . GLY A 1 96 ? -10.136 2.771 -6.151 1.00 70.31 96 GLY A CA 1
ATOM 741 C C . GLY A 1 96 ? -9.750 3.957 -5.276 1.00 70.31 96 GLY A C 1
ATOM 742 O O . GLY A 1 96 ? -8.561 4.250 -5.153 1.00 70.31 96 GLY A O 1
ATOM 743 N N . LYS A 1 97 ? -10.721 4.653 -4.671 1.00 65.94 97 LYS A N 1
ATOM 744 C CA . LYS A 1 97 ? -10.466 5.691 -3.656 1.00 65.94 97 LYS A CA 1
ATOM 745 C C . LYS A 1 97 ? -9.523 5.112 -2.598 1.00 65.94 97 LYS A C 1
ATOM 747 O O . LYS A 1 97 ? -9.960 4.382 -1.714 1.00 65.94 97 LYS A O 1
ATOM 752 N N . GLY A 1 98 ? -8.225 5.375 -2.745 1.00 69.62 98 GLY A N 1
ATOM 753 C CA . GLY A 1 98 ? -7.202 4.788 -1.898 1.00 69.62 98 GLY A CA 1
ATOM 754 C C . GLY A 1 98 ? -7.517 5.105 -0.445 1.00 69.62 98 GLY A C 1
ATOM 755 O O . GLY A 1 98 ? -8.003 6.197 -0.129 1.00 69.62 98 GLY A O 1
ATOM 756 N N . GLY A 1 99 ? -7.215 4.163 0.447 1.00 73.44 99 GLY A N 1
ATOM 757 C CA . GLY A 1 99 ? -7.410 4.312 1.889 1.00 73.44 99 GLY A CA 1
ATOM 758 C C . GLY A 1 99 ? -6.766 5.569 2.484 1.00 73.44 99 GLY A C 1
ATOM 759 O O . GLY A 1 99 ? -7.055 5.890 3.625 1.00 73.44 99 GLY A O 1
ATOM 760 N N . PHE A 1 100 ? -5.967 6.327 1.724 1.00 77.12 100 PHE A N 1
ATOM 761 C CA . PHE A 1 100 ? -5.499 7.669 2.059 1.00 77.12 100 PHE A CA 1
ATOM 762 C C . PHE A 1 100 ? -6.629 8.626 2.468 1.00 77.12 100 PHE A C 1
ATOM 764 O O . PHE A 1 100 ? -6.500 9.298 3.484 1.00 77.12 100 PHE A O 1
ATOM 771 N N . GLY A 1 101 ? -7.768 8.647 1.762 1.00 81.44 101 GLY A N 1
ATOM 772 C CA . GLY A 1 101 ? -8.909 9.488 2.155 1.00 81.44 101 GLY A CA 1
ATOM 773 C C . GLY A 1 101 ? -9.488 9.086 3.517 1.00 81.44 101 GLY A C 1
ATOM 774 O O . GLY A 1 101 ? -9.777 9.940 4.354 1.00 81.44 101 GLY A O 1
ATOM 775 N N . GLN A 1 102 ? -9.570 7.778 3.782 1.00 79.25 102 GLN A N 1
ATOM 776 C CA . GLN A 1 102 ? -9.987 7.262 5.088 1.00 79.25 102 GLN A CA 1
ATOM 777 C C . GLN A 1 102 ? -8.923 7.423 6.167 1.00 79.25 102 GLN A C 1
ATOM 779 O O . GLN A 1 102 ? -9.279 7.646 7.319 1.00 79.25 102 GLN A O 1
ATOM 784 N N . LEU A 1 103 ? -7.641 7.392 5.815 1.00 84.62 103 LEU A N 1
ATOM 785 C CA . LEU A 1 103 ? -6.540 7.674 6.724 1.00 84.62 103 LEU A CA 1
ATOM 786 C C . LEU A 1 103 ? -6.551 9.149 7.127 1.00 84.62 103 LEU A C 1
ATOM 788 O O . LEU A 1 103 ? -6.449 9.446 8.313 1.00 84.62 103 LEU A O 1
ATOM 792 N N . LEU A 1 104 ? -6.764 10.062 6.176 1.00 85.62 104 LEU A N 1
ATOM 793 C CA . LEU A 1 104 ? -6.952 11.485 6.445 1.00 85.62 104 LEU A CA 1
ATOM 794 C C . LEU A 1 104 ? -8.182 11.725 7.318 1.00 85.62 104 LEU A C 1
ATOM 796 O O . LEU A 1 104 ? -8.092 12.441 8.313 1.00 85.62 104 LEU A O 1
ATOM 800 N N . LYS A 1 105 ? -9.313 11.082 7.005 1.00 85.00 105 LYS A N 1
ATOM 801 C CA . LYS A 1 105 ? -10.532 11.178 7.815 1.00 85.00 105 LYS A CA 1
ATOM 802 C C . LYS A 1 105 ? -10.293 10.646 9.233 1.00 85.00 105 LYS A C 1
ATOM 804 O O . LYS A 1 105 ? -10.584 11.337 10.207 1.00 85.00 105 LYS A O 1
ATOM 809 N N . ALA A 1 106 ? -9.684 9.470 9.376 1.00 84.88 106 ALA A N 1
ATOM 810 C CA . ALA A 1 106 ? -9.342 8.869 10.665 1.00 84.88 106 ALA A CA 1
ATOM 811 C C . ALA A 1 106 ? -8.359 9.732 11.474 1.00 84.88 106 ALA A C 1
ATOM 813 O O . ALA A 1 106 ? -8.550 9.932 12.677 1.00 84.88 106 ALA A O 1
ATOM 814 N N . GLN A 1 107 ? -7.335 10.294 10.829 1.00 82.38 107 GLN A N 1
ATOM 815 C CA . GLN A 1 107 ? -6.390 11.200 11.476 1.00 82.38 107 GLN A CA 1
ATOM 816 C C . GLN A 1 107 ? -7.061 12.510 11.895 1.00 82.38 107 GLN A C 1
ATOM 818 O O . GLN A 1 107 ? -6.870 12.934 13.033 1.00 82.38 107 GLN A O 1
ATOM 823 N N . ALA A 1 108 ? -7.908 13.108 11.055 1.00 81.00 108 ALA A N 1
ATOM 824 C CA . ALA A 1 108 ? -8.671 14.306 11.402 1.00 81.00 108 ALA A CA 1
ATOM 825 C C . ALA A 1 108 ? -9.583 14.070 12.624 1.00 81.00 108 ALA A C 1
ATOM 827 O O . ALA A 1 108 ? -9.596 14.875 13.561 1.00 81.00 108 ALA A O 1
ATOM 828 N N . HIS A 1 109 ? -10.267 12.923 12.690 1.00 78.31 109 HIS A N 1
ATOM 829 C CA . HIS A 1 109 ? -11.061 12.543 13.864 1.00 78.31 109 HIS A CA 1
ATOM 830 C C . HIS A 1 109 ? -10.197 12.316 15.120 1.00 78.31 109 HIS A C 1
ATOM 832 O O . HIS A 1 109 ? -10.593 12.700 16.225 1.00 78.31 109 HIS A O 1
ATOM 838 N N . SER A 1 110 ? -9.002 11.736 14.977 1.00 76.19 110 SER A N 1
ATOM 839 C CA . SER A 1 110 ? -8.059 11.521 16.087 1.00 76.19 110 SER A CA 1
ATOM 840 C C . SER A 1 110 ? -7.487 12.835 16.635 1.00 76.19 110 SER A C 1
ATOM 842 O O . SER A 1 110 ? -7.370 13.019 17.852 1.00 76.19 110 SER A O 1
ATOM 844 N N . MET A 1 111 ? -7.197 13.788 15.747 1.00 66.19 111 MET A N 1
ATOM 845 C CA . MET A 1 111 ? -6.721 15.130 16.094 1.00 66.19 111 MET A CA 1
ATOM 846 C C . MET A 1 111 ? -7.772 15.902 16.906 1.00 66.19 111 MET A C 1
ATOM 848 O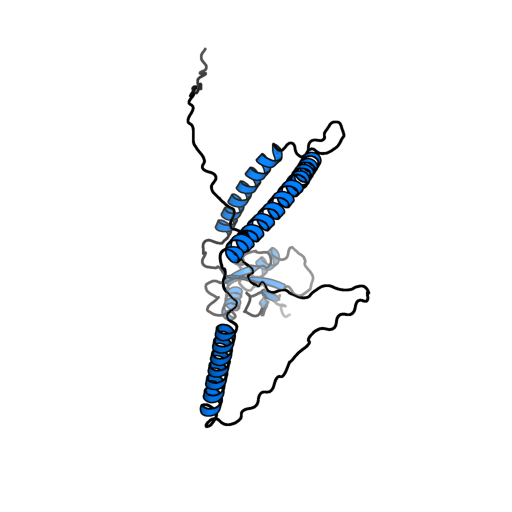 O . MET A 1 111 ? -7.437 16.495 17.934 1.00 66.19 111 MET A O 1
ATOM 852 N N . SER A 1 112 ? -9.050 15.824 16.515 1.00 62.50 112 SER A N 1
ATOM 853 C CA . SER A 1 112 ? -10.162 16.453 17.247 1.00 62.50 112 SER A CA 1
ATOM 854 C C . SER A 1 112 ? -10.284 15.927 18.688 1.00 62.50 112 SER A C 1
ATOM 856 O O . SER A 1 112 ? -10.283 16.702 19.649 1.00 62.50 112 SER A O 1
ATOM 858 N N . LYS A 1 113 ? -10.250 14.599 18.877 1.00 63.16 113 LYS A N 1
ATOM 859 C CA . LYS A 1 113 ? -10.338 13.976 20.212 1.00 63.16 113 LYS A CA 1
ATOM 860 C C . LYS A 1 113 ? -9.153 14.335 21.117 1.00 63.16 113 LYS A C 1
ATOM 862 O O . LYS A 1 113 ? -9.335 14.560 22.316 1.00 63.16 113 LYS A O 1
ATOM 867 N N . LYS A 1 114 ? -7.936 14.420 20.566 1.00 64.75 114 LYS A N 1
ATOM 868 C CA . LYS A 1 114 ? -6.746 14.842 21.326 1.00 64.75 114 LYS A CA 1
ATOM 869 C C . LYS A 1 114 ? -6.816 16.314 21.733 1.00 64.75 114 LYS A C 1
ATOM 871 O O . LYS A 1 114 ? -6.428 16.622 22.858 1.00 64.75 114 LYS A O 1
ATOM 876 N N . LYS A 1 115 ? -7.342 17.203 20.881 1.00 66.50 115 LYS A N 1
ATOM 877 C CA . LYS A 1 115 ? -7.511 18.631 21.203 1.00 66.50 115 LYS A CA 1
ATOM 878 C C . LYS A 1 115 ? -8.510 18.839 22.347 1.00 66.50 115 LYS A C 1
ATOM 880 O O . LYS A 1 115 ? -8.179 19.538 23.301 1.00 66.50 115 LYS A O 1
ATOM 885 N N . ASN A 1 116 ? -9.647 18.141 22.330 1.00 62.59 116 ASN A N 1
ATOM 886 C CA . ASN A 1 116 ? -10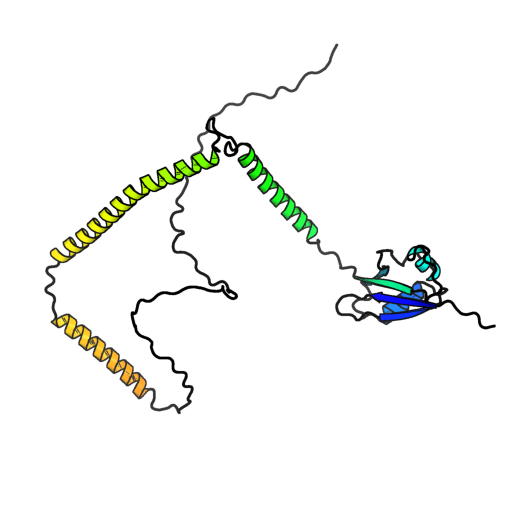.630 18.201 23.422 1.00 62.59 116 ASN A CA 1
ATOM 887 C C . ASN A 1 116 ? -10.060 17.671 24.749 1.00 62.59 116 ASN A C 1
ATOM 889 O O . ASN A 1 116 ? -10.175 18.330 25.780 1.00 62.59 116 ASN A O 1
ATOM 893 N N . ARG A 1 117 ? -9.337 16.540 24.728 1.00 63.47 117 ARG A N 1
ATOM 894 C CA . ARG A 1 117 ? -8.658 16.017 25.930 1.00 63.47 117 ARG A CA 1
ATOM 895 C C . ARG A 1 117 ? -7.523 16.919 26.422 1.00 63.47 117 ARG A C 1
ATOM 897 O O . ARG A 1 117 ? -7.298 16.997 27.627 1.00 63.47 117 ARG A O 1
ATOM 904 N N . LYS A 1 118 ? -6.788 17.583 25.522 1.00 62.03 118 LYS A N 1
ATOM 905 C CA . LYS A 1 118 ? -5.690 18.493 25.883 1.00 62.03 118 LYS A CA 1
ATOM 906 C C . LYS A 1 118 ? -6.211 19.804 26.470 1.00 62.03 118 LYS A C 1
ATOM 908 O O . LYS A 1 118 ? -5.632 20.253 27.444 1.00 62.03 118 LYS A O 1
ATOM 913 N N . ASN A 1 119 ? -7.313 20.362 25.968 1.00 60.84 119 ASN A N 1
ATOM 914 C CA . ASN A 1 119 ? -7.949 21.544 26.563 1.00 60.84 119 ASN A CA 1
ATOM 915 C C . ASN A 1 119 ? -8.509 21.248 27.965 1.00 60.84 119 ASN A C 1
ATOM 917 O O . ASN A 1 119 ? -8.298 22.033 28.886 1.00 60.84 119 ASN A O 1
ATOM 921 N N . LEU A 1 120 ? -9.109 20.068 28.165 1.00 61.44 120 LEU A N 1
ATOM 922 C CA . LEU A 1 120 ? -9.570 19.628 29.486 1.00 61.44 120 LEU A CA 1
ATOM 923 C C . LEU A 1 120 ? -8.401 19.378 30.462 1.00 61.44 120 LEU A C 1
ATOM 925 O O . LEU A 1 120 ? -8.481 19.727 31.636 1.00 61.44 120 LEU A O 1
ATOM 929 N N . LYS A 1 121 ? -7.274 18.834 29.977 1.00 59.53 121 LYS A N 1
ATOM 930 C CA . LYS A 1 121 ? -6.046 18.641 30.777 1.00 59.53 121 LYS A CA 1
ATOM 931 C C . LYS A 1 121 ? -5.230 19.920 30.997 1.00 59.53 121 LYS A C 1
ATOM 933 O O . LYS A 1 121 ? -4.525 20.006 31.991 1.00 59.53 121 LYS A O 1
ATOM 938 N N . SER A 1 122 ? -5.312 20.894 30.095 1.00 57.47 122 SER A N 1
ATOM 939 C CA . SER A 1 122 ? -4.616 22.185 30.185 1.00 57.47 122 SER A CA 1
ATOM 940 C C . SER A 1 122 ? -5.257 23.112 31.216 1.00 57.47 122 SER A C 1
ATOM 942 O O . SER A 1 122 ? -4.547 23.876 31.856 1.00 57.47 122 SER A O 1
ATOM 944 N N . ASN A 1 123 ? -6.579 23.030 31.399 1.00 59.69 123 ASN A N 1
ATOM 945 C CA . ASN A 1 123 ? -7.297 23.719 32.479 1.00 59.69 123 ASN A CA 1
ATOM 946 C C . ASN A 1 123 ? -7.323 22.919 33.793 1.00 59.69 123 ASN A C 1
ATOM 948 O O . ASN A 1 123 ? -7.823 23.403 34.809 1.00 59.69 123 ASN A O 1
ATOM 952 N N . SER A 1 124 ? -6.787 21.696 33.800 1.00 66.31 124 SER A N 1
ATOM 953 C CA . SER A 1 124 ? -6.698 20.889 35.009 1.00 66.31 124 SER A CA 1
ATOM 954 C C . SER A 1 124 ? -5.557 21.402 35.890 1.00 66.31 124 SER A C 1
ATOM 956 O O . SER A 1 124 ? -4.381 21.410 35.523 1.00 66.31 124 SER A O 1
ATOM 958 N N . LYS A 1 125 ? -5.921 21.789 37.113 1.00 79.50 125 LYS A N 1
ATOM 959 C CA . LYS A 1 125 ? -4.999 22.221 38.167 1.00 79.50 125 LYS A CA 1
ATOM 960 C C . LYS A 1 125 ? -4.098 21.095 38.709 1.00 79.50 125 LYS A C 1
ATOM 962 O O . LYS A 1 125 ? -3.372 21.304 39.676 1.00 79.50 125 LYS A O 1
ATOM 967 N N . ASP A 1 126 ? -4.120 19.901 38.114 1.00 80.88 126 ASP A N 1
ATOM 968 C CA . ASP A 1 126 ? -3.499 18.694 38.677 1.00 80.88 126 ASP A CA 1
ATOM 969 C C . ASP A 1 126 ? -1.965 18.733 38.679 1.00 80.88 126 ASP A C 1
ATOM 971 O O . ASP A 1 126 ? -1.331 18.034 39.477 1.00 80.88 126 ASP A O 1
ATOM 975 N N . TYR A 1 127 ? -1.368 19.551 37.808 1.00 82.06 127 TYR A N 1
ATOM 976 C CA . TYR A 1 127 ? 0.082 19.738 37.727 1.00 82.06 127 TYR A CA 1
ATOM 977 C C . TYR A 1 127 ? 0.621 20.800 38.690 1.00 82.06 127 TYR A C 1
ATOM 979 O O . TYR A 1 127 ? 1.830 20.819 38.932 1.00 82.06 127 TYR A O 1
ATOM 987 N N . PHE A 1 128 ? -0.242 21.649 39.259 1.00 87.25 128 PHE A N 1
ATOM 988 C CA . PHE A 1 128 ? 0.188 22.627 40.251 1.00 87.25 128 PHE A CA 1
ATOM 989 C C . PHE A 1 128 ? 0.670 21.924 41.524 1.00 87.25 128 PHE A C 1
ATOM 991 O O . PHE A 1 128 ? 0.218 20.830 41.886 1.00 87.25 128 PHE A O 1
ATOM 998 N N . LYS A 1 129 ? 1.634 22.558 42.187 1.00 92.31 129 LYS A N 1
ATOM 999 C CA . LYS A 1 129 ? 2.127 22.163 43.505 1.00 92.31 129 LYS A CA 1
ATOM 1000 C C . LYS A 1 129 ? 1.440 23.024 44.562 1.00 92.31 129 LYS A C 1
ATOM 1002 O O . LYS A 1 129 ? 1.170 24.194 44.306 1.00 92.31 129 LYS A O 1
ATOM 1007 N N . THR A 1 130 ? 1.153 22.454 45.723 1.00 89.44 130 THR A N 1
ATOM 1008 C CA . THR A 1 130 ? 0.774 23.230 46.908 1.00 89.44 130 THR A CA 1
ATOM 1009 C C . THR A 1 130 ? 2.002 23.903 47.516 1.00 89.44 130 THR A C 1
ATOM 1011 O O . THR A 1 130 ? 3.132 23.591 47.131 1.00 89.44 130 THR A O 1
ATOM 1014 N N . LEU A 1 131 ? 1.790 24.819 48.467 1.00 92.50 131 LEU A N 1
ATOM 1015 C CA . LEU A 1 131 ? 2.873 25.460 49.227 1.00 92.50 131 LEU A CA 1
ATOM 1016 C C . LEU A 1 131 ? 3.760 24.426 49.948 1.00 92.50 131 LEU A C 1
ATOM 1018 O O . LEU A 1 131 ? 4.960 24.630 50.077 1.00 92.50 131 LEU A O 1
ATOM 1022 N N . ASP A 1 132 ? 3.200 23.258 50.274 1.00 87.75 132 ASP A N 1
ATOM 1023 C CA . ASP A 1 132 ? 3.910 22.107 50.854 1.00 87.75 132 ASP A CA 1
ATOM 1024 C C . ASP A 1 132 ? 4.707 21.279 49.821 1.00 87.75 132 ASP A C 1
ATOM 1026 O O . ASP A 1 132 ? 5.206 20.193 50.116 1.00 87.75 132 ASP A O 1
ATOM 1030 N N . GLY A 1 133 ? 4.762 21.714 48.557 1.00 92.19 133 GLY A N 1
ATOM 1031 C CA . GLY A 1 133 ? 5.519 21.067 47.479 1.00 92.19 133 GLY A CA 1
ATOM 1032 C C . GLY A 1 133 ? 4.885 19.800 46.882 1.00 92.19 133 GLY A C 1
ATOM 1033 O O . GLY A 1 133 ? 5.396 19.266 45.881 1.00 92.19 133 GLY A O 1
ATOM 1034 N N . ARG A 1 134 ? 3.757 19.337 47.435 1.00 91.62 134 ARG A N 1
ATOM 1035 C CA . ARG A 1 134 ? 2.977 18.187 46.947 1.00 91.62 134 ARG A CA 1
ATOM 1036 C C . ARG A 1 134 ? 2.176 18.572 45.704 1.00 91.62 134 ARG A C 1
ATOM 1038 O O . ARG A 1 134 ? 1.671 19.682 45.593 1.00 91.62 134 ARG A O 1
ATOM 1045 N N . ARG A 1 135 ? 2.040 17.660 44.736 1.00 93.06 135 ARG A N 1
ATOM 1046 C CA . ARG A 1 135 ? 1.207 17.912 43.544 1.00 93.06 135 ARG A CA 1
ATOM 1047 C C . ARG A 1 135 ? -0.277 17.791 43.895 1.00 93.06 135 ARG A C 1
ATOM 1049 O O . ARG A 1 135 ? -0.656 16.844 44.583 1.00 93.06 135 ARG A O 1
ATOM 1056 N N . VAL A 1 136 ? -1.121 18.666 43.341 1.00 89.81 136 VAL A N 1
ATOM 1057 C CA . VAL A 1 136 ? -2.590 18.634 43.519 1.00 89.81 136 VAL A CA 1
ATOM 1058 C C . VAL A 1 136 ? -3.171 17.271 43.125 1.00 89.81 136 VAL A C 1
ATOM 1060 O O . VAL A 1 136 ? -4.051 16.756 43.810 1.00 89.81 136 VAL A O 1
ATOM 1063 N N . LYS A 1 137 ? -2.613 16.619 42.095 1.00 90.94 137 LYS A N 1
ATOM 1064 C CA . LYS A 1 137 ? -2.969 15.241 41.720 1.00 90.94 137 LYS A CA 1
ATOM 1065 C C . LYS A 1 137 ? -2.807 14.237 42.865 1.00 90.94 137 LYS A C 1
ATOM 1067 O O . LYS A 1 137 ? -3.635 13.348 43.018 1.00 90.94 137 LYS A O 1
ATOM 1072 N N . THR A 1 138 ? -1.730 14.343 43.636 1.00 93.06 138 THR A N 1
ATOM 1073 C CA . THR A 1 138 ? -1.460 13.434 44.757 1.00 93.06 138 THR A CA 1
ATOM 1074 C C . THR A 1 138 ? -2.435 13.690 45.897 1.00 93.06 138 THR A C 1
ATOM 1076 O O . THR A 1 138 ? -2.939 12.744 46.480 1.00 93.06 138 THR A O 1
ATOM 1079 N N . ILE A 1 139 ? -2.766 14.955 46.158 1.00 92.12 139 ILE A N 1
ATOM 1080 C CA . ILE A 1 139 ? -3.740 15.331 47.190 1.00 92.12 139 ILE A CA 1
ATOM 1081 C C . ILE A 1 139 ? -5.131 14.799 46.846 1.00 92.12 139 ILE A C 1
ATOM 1083 O O . ILE A 1 139 ? -5.785 14.225 47.704 1.00 92.12 139 ILE A O 1
ATOM 1087 N N . LYS A 1 140 ? -5.564 14.923 45.585 1.00 91.69 140 LYS A N 1
ATOM 1088 C CA . LYS A 1 140 ? -6.834 14.340 45.126 1.00 91.69 140 LYS A CA 1
ATOM 1089 C C . LYS A 1 140 ? -6.871 12.824 45.302 1.00 91.69 140 LYS A C 1
ATOM 1091 O O . LYS A 1 140 ? -7.872 12.304 45.760 1.00 91.69 140 LYS A O 1
ATOM 1096 N N . LYS A 1 141 ? -5.773 12.135 44.978 1.00 92.50 141 LYS A N 1
ATOM 1097 C CA . LYS A 1 141 ? -5.670 10.684 45.185 1.00 92.50 141 LYS A CA 1
ATOM 1098 C C . LYS A 1 141 ? -5.759 10.295 46.656 1.00 92.50 141 LYS A C 1
ATOM 1100 O O . LYS A 1 141 ? -6.398 9.305 46.959 1.00 92.50 141 LYS A O 1
ATOM 1105 N N . ILE A 1 142 ? -5.116 11.056 47.541 1.00 94.56 142 ILE A N 1
ATOM 1106 C CA . ILE A 1 142 ? -5.191 10.813 48.986 1.00 94.56 142 ILE A CA 1
ATOM 1107 C C . ILE A 1 142 ? -6.639 10.976 49.455 1.00 94.56 142 ILE A C 1
ATOM 1109 O O . ILE A 1 142 ? -7.179 10.044 50.024 1.00 94.56 142 ILE A O 1
ATOM 1113 N N . LYS A 1 143 ? -7.308 12.074 49.082 1.00 93.69 143 LYS A N 1
ATOM 1114 C CA . LYS A 1 143 ? -8.726 12.289 49.413 1.00 93.69 143 LYS A CA 1
ATOM 1115 C C . LYS A 1 143 ? -9.640 11.169 48.918 1.00 93.69 143 LYS A C 1
ATOM 1117 O O . LYS A 1 143 ? -10.477 10.706 49.670 1.00 93.69 143 LYS A O 1
ATOM 1122 N N . GLN A 1 144 ? -9.438 10.703 47.687 1.00 94.31 144 GLN A N 1
ATOM 1123 C CA . GLN A 1 144 ? -10.199 9.575 47.139 1.00 94.31 144 GLN A CA 1
ATOM 1124 C C . GLN A 1 144 ? -9.967 8.274 47.917 1.00 94.31 144 GLN A C 1
ATOM 1126 O O . GLN A 1 144 ? -10.884 7.474 48.057 1.00 94.31 144 GLN A O 1
ATOM 1131 N N . LEU A 1 145 ? -8.747 8.045 48.412 1.00 93.50 145 LEU A N 1
ATOM 1132 C CA . LEU A 1 145 ? -8.453 6.886 49.253 1.00 93.50 145 LEU A CA 1
ATOM 1133 C C . LEU A 1 145 ? -9.082 7.023 50.642 1.00 93.50 145 LEU A C 1
ATOM 1135 O O . LEU A 1 145 ? -9.622 6.044 51.143 1.00 93.50 145 LEU A O 1
ATOM 1139 N N . ASP A 1 146 ? -9.054 8.219 51.227 1.00 94.12 146 ASP A N 1
ATOM 1140 C CA . ASP A 1 146 ? -9.676 8.496 52.525 1.00 94.12 146 ASP A CA 1
ATOM 1141 C C . ASP A 1 146 ? -11.208 8.350 52.449 1.00 94.12 146 ASP A C 1
ATOM 1143 O O . ASP A 1 146 ? -11.825 7.734 53.319 1.00 94.12 146 ASP A O 1
ATOM 1147 N N . GLU A 1 147 ? -11.825 8.858 51.376 1.00 91.81 147 GLU A N 1
ATOM 1148 C CA . GLU A 1 147 ? -13.247 8.663 51.065 1.00 91.81 147 GLU A CA 1
ATOM 1149 C C . GLU A 1 147 ? -13.566 7.169 50.925 1.00 91.81 147 GLU A C 1
ATOM 1151 O O . GLU A 1 147 ? -14.485 6.680 51.574 1.00 91.81 147 GLU A O 1
ATOM 1156 N N . TYR A 1 148 ? -12.757 6.415 50.173 1.00 91.25 148 TYR A N 1
ATOM 1157 C CA . TYR A 1 148 ? -12.944 4.971 50.023 1.00 91.25 148 TYR A CA 1
ATOM 1158 C C . TYR A 1 148 ? -12.863 4.227 51.364 1.00 91.25 148 TYR A C 1
ATOM 1160 O O . TYR A 1 148 ? -13.745 3.430 51.677 1.00 91.25 148 TYR A O 1
ATOM 1168 N N . MET A 1 149 ? -11.858 4.523 52.195 1.00 91.75 149 MET A N 1
ATOM 1169 C CA . MET A 1 149 ? -11.736 3.941 53.537 1.00 91.75 149 MET A CA 1
A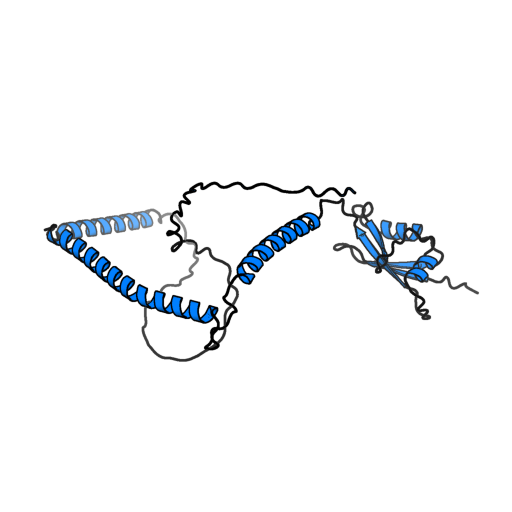TOM 1170 C C . MET A 1 149 ? -12.943 4.272 54.421 1.00 91.75 149 MET A C 1
ATOM 1172 O O . MET A 1 149 ? -13.440 3.394 55.116 1.00 91.75 149 MET A O 1
ATOM 1176 N N . SER A 1 150 ? -13.457 5.500 54.343 1.00 89.12 150 SER A N 1
ATOM 1177 C CA . SER A 1 150 ? -14.645 5.912 55.102 1.00 89.12 150 SER A CA 1
ATOM 1178 C C . SER A 1 150 ? -15.903 5.167 54.643 1.00 89.12 150 SER A C 1
ATOM 1180 O O . SER A 1 150 ? -16.698 4.722 55.466 1.00 89.12 150 SER A O 1
ATOM 1182 N N . THR A 1 151 ? -16.067 4.978 53.330 1.00 87.44 151 THR A N 1
ATOM 1183 C CA . THR A 1 151 ? -17.213 4.243 52.771 1.00 87.44 151 THR A CA 1
ATOM 1184 C C . THR A 1 151 ? -17.154 2.744 53.060 1.00 87.44 151 THR A C 1
ATOM 1186 O O . THR A 1 151 ? -18.198 2.121 53.241 1.00 87.44 151 THR A O 1
ATOM 1189 N N . LEU A 1 152 ? -15.962 2.138 53.146 1.00 87.94 152 LEU A N 1
ATOM 1190 C CA . LEU A 1 152 ? -15.817 0.707 53.433 1.00 87.94 152 LEU A CA 1
ATOM 1191 C C . LEU A 1 152 ? -16.493 0.314 54.749 1.00 87.94 152 LEU A C 1
ATOM 1193 O O . LEU A 1 152 ? -17.233 -0.668 54.778 1.00 87.94 152 LEU A O 1
ATOM 1197 N N . ASP A 1 153 ? -16.318 1.114 55.799 1.00 82.00 153 ASP A N 1
ATOM 1198 C CA . ASP A 1 153 ? -16.925 0.862 57.108 1.00 82.00 153 ASP A CA 1
ATOM 1199 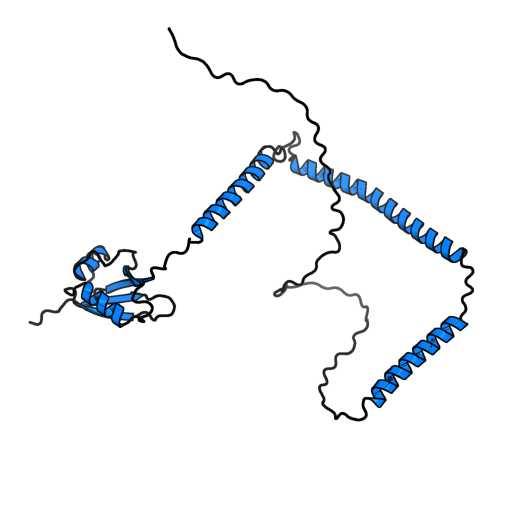C C . ASP A 1 153 ? -18.464 0.899 57.054 1.00 82.00 153 ASP A C 1
ATOM 1201 O O . ASP A 1 153 ? -19.150 0.147 57.756 1.00 82.00 153 ASP A O 1
ATOM 1205 N N . GLU A 1 154 ? -19.033 1.761 56.211 1.00 81.50 154 GLU A N 1
ATOM 1206 C CA . GLU A 1 154 ? -20.478 1.836 55.975 1.00 81.50 154 GLU A CA 1
ATOM 1207 C C . GLU A 1 154 ? -20.969 0.644 55.140 1.00 81.50 154 GLU A C 1
ATOM 1209 O O . GLU A 1 154 ? -21.984 0.015 55.464 1.00 81.50 154 GLU A O 1
ATOM 1214 N N . HIS A 1 155 ? -20.212 0.260 54.111 1.00 77.94 155 HIS A N 1
ATOM 1215 C CA . HIS A 1 155 ? -20.500 -0.903 53.275 1.00 77.94 155 HIS A CA 1
ATOM 1216 C C . HIS A 1 155 ? -20.417 -2.227 54.046 1.00 77.94 155 HIS A C 1
ATOM 1218 O O . HIS A 1 155 ? -21.177 -3.158 53.782 1.00 77.94 155 HIS A O 1
ATOM 1224 N N . GLU A 1 156 ? -19.523 -2.350 55.022 1.00 82.81 156 GLU A N 1
ATOM 1225 C CA . GLU A 1 156 ? -19.450 -3.540 55.868 1.00 82.81 156 GLU A CA 1
ATOM 1226 C C . GLU A 1 156 ? -20.642 -3.633 56.823 1.00 82.81 156 GLU A C 1
ATOM 1228 O O . GLU A 1 156 ? -21.253 -4.699 56.955 1.00 82.81 156 GLU A O 1
ATOM 1233 N N . LYS A 1 157 ? -21.042 -2.514 57.436 1.00 82.25 157 LYS A N 1
ATOM 1234 C CA . LYS A 1 157 ? -22.219 -2.464 58.316 1.00 82.25 157 LYS A CA 1
ATOM 1235 C C . LYS A 1 157 ? -23.508 -2.789 57.567 1.00 82.25 157 LYS A C 1
ATOM 1237 O O . LYS A 1 157 ? -24.319 -3.562 58.078 1.00 82.25 157 LYS A O 1
ATOM 1242 N N . THR A 1 158 ? -23.680 -2.258 56.358 1.00 84.75 158 THR A N 1
ATOM 1243 C CA . THR A 1 158 ? -24.841 -2.553 55.502 1.00 84.75 158 THR A CA 1
ATOM 1244 C C . THR A 1 158 ? -24.867 -4.022 55.082 1.00 84.75 158 THR A C 1
ATOM 1246 O O . THR A 1 158 ? -25.880 -4.685 55.290 1.00 84.75 158 THR A O 1
ATOM 1249 N N . LYS A 1 159 ? -23.736 -4.602 54.654 1.00 85.44 159 LYS A N 1
ATOM 1250 C CA . LYS A 1 159 ? -23.637 -6.045 54.353 1.00 85.44 159 LYS A CA 1
ATOM 1251 C C . LYS A 1 159 ? -23.975 -6.928 55.555 1.00 85.44 159 LYS A C 1
ATOM 1253 O O . LYS A 1 159 ? -24.633 -7.957 55.401 1.00 85.44 159 LYS A O 1
ATOM 1258 N N . ILE A 1 160 ? -23.529 -6.561 56.758 1.00 86.81 160 ILE A N 1
ATOM 1259 C CA . ILE A 1 160 ? -23.866 -7.299 57.983 1.00 86.81 160 ILE A CA 1
ATOM 1260 C C . ILE A 1 160 ? -25.361 -7.159 58.298 1.00 86.81 160 ILE A C 1
ATOM 1262 O O . ILE A 1 160 ? -25.995 -8.152 58.656 1.00 86.81 160 ILE A O 1
ATOM 1266 N N . ALA A 1 161 ? -25.936 -5.965 58.149 1.00 85.88 161 ALA A N 1
ATOM 1267 C CA . ALA A 1 161 ? -27.360 -5.724 58.365 1.00 85.88 161 ALA A CA 1
ATOM 1268 C C . ALA A 1 161 ? -28.232 -6.507 57.371 1.00 85.88 161 ALA A C 1
ATOM 1270 O O . ALA A 1 161 ? -29.192 -7.151 57.783 1.00 85.88 161 ALA A O 1
ATOM 1271 N N . GLU A 1 162 ? -27.861 -6.549 56.092 1.00 87.94 162 GLU A N 1
ATOM 1272 C CA . GLU A 1 162 ? -28.551 -7.343 55.072 1.00 87.94 162 GLU A CA 1
ATOM 1273 C C . GLU A 1 162 ? -28.457 -8.842 55.340 1.00 87.94 162 GLU A C 1
ATOM 1275 O O . GLU A 1 162 ? -29.455 -9.552 55.223 1.00 87.94 162 GLU A O 1
ATOM 1280 N N . LYS A 1 163 ? -27.278 -9.343 55.733 1.00 88.06 163 LYS A N 1
ATOM 1281 C CA . LYS A 1 163 ? -27.115 -10.748 56.131 1.00 88.06 163 LYS A CA 1
ATOM 1282 C C . LYS A 1 163 ? -27.997 -11.082 57.330 1.00 88.06 163 LYS A C 1
ATOM 1284 O O . LYS A 1 163 ? -28.680 -12.100 57.304 1.00 88.06 163 LYS A O 1
ATOM 1289 N N . LYS A 1 164 ? -28.036 -10.215 58.345 1.00 89.44 164 LYS A N 1
ATOM 1290 C CA . LYS A 1 164 ? -28.922 -10.375 59.507 1.00 89.44 164 LYS A CA 1
ATOM 1291 C C . LYS A 1 164 ? -30.396 -10.343 59.107 1.00 89.44 164 LYS A C 1
ATOM 1293 O O . LYS A 1 164 ? -31.142 -11.204 59.548 1.00 89.44 164 LYS A O 1
ATOM 1298 N N . ALA A 1 165 ? -30.800 -9.427 58.229 1.00 89.50 165 ALA A N 1
ATOM 1299 C CA . ALA A 1 165 ? -32.172 -9.339 57.739 1.00 89.50 165 ALA A CA 1
ATOM 1300 C C . ALA A 1 165 ? -32.576 -10.570 56.909 1.00 89.50 165 ALA A C 1
ATOM 1302 O O . ALA A 1 165 ? -33.691 -11.063 57.047 1.00 89.50 165 ALA A O 1
ATOM 1303 N N . LYS A 1 166 ? -31.676 -11.102 56.071 1.00 87.69 166 LYS A N 1
ATOM 1304 C CA . LYS A 1 166 ? -31.899 -12.353 55.327 1.00 87.69 166 LYS A CA 1
ATOM 1305 C C . LYS A 1 166 ? -32.033 -13.546 56.274 1.00 87.69 166 LYS A C 1
ATOM 1307 O O . LYS A 1 166 ? -32.976 -14.313 56.131 1.00 87.69 166 LYS A O 1
ATOM 1312 N N . LEU A 1 167 ? -31.144 -13.667 57.261 1.00 86.19 167 LEU A N 1
ATOM 1313 C CA . LEU A 1 167 ? -31.217 -14.723 58.276 1.00 86.19 167 LEU A CA 1
ATOM 1314 C C . LEU A 1 167 ? -32.496 -14.628 59.109 1.00 86.19 167 LEU A C 1
ATOM 1316 O O . LEU A 1 167 ? -33.132 -15.646 59.348 1.00 86.19 167 LEU A O 1
ATOM 1320 N N . GLN A 1 168 ? -32.901 -13.419 59.499 1.00 85.06 168 GLN A N 1
ATOM 1321 C CA . GLN A 1 168 ? -34.145 -13.197 60.227 1.00 85.06 168 GLN A CA 1
ATOM 1322 C C . GLN A 1 168 ? -35.363 -13.590 59.387 1.00 85.06 168 GLN A C 1
ATOM 1324 O O . GLN A 1 168 ? -36.228 -14.293 59.885 1.00 85.06 168 GLN A O 1
ATOM 1329 N N . LYS A 1 169 ? -35.401 -13.234 58.096 1.00 84.31 169 LYS A N 1
ATOM 1330 C CA . LYS A 1 169 ? -36.474 -13.673 57.188 1.00 84.31 169 LYS A CA 1
ATOM 1331 C C . LYS A 1 169 ? -36.540 -15.196 57.046 1.00 84.31 169 LYS A C 1
ATOM 1333 O O . LYS A 1 169 ? -37.637 -15.733 56.977 1.00 84.31 169 LYS A O 1
ATOM 1338 N N . ILE A 1 170 ? -35.397 -15.883 56.995 1.00 79.69 170 ILE A N 1
ATOM 1339 C CA . ILE A 1 170 ? -35.352 -17.354 56.943 1.00 79.69 170 ILE A CA 1
ATOM 1340 C C . ILE A 1 170 ? -35.882 -17.940 58.257 1.00 79.69 170 ILE A C 1
ATOM 1342 O O . ILE A 1 170 ? -36.794 -18.758 58.225 1.00 79.69 170 ILE A O 1
ATOM 1346 N N . LEU A 1 171 ? -35.398 -17.448 59.403 1.00 78.38 171 LEU A N 1
ATOM 1347 C CA . LEU A 1 171 ? -35.885 -17.844 60.729 1.00 78.38 171 LEU A CA 1
ATOM 1348 C C . LEU A 1 171 ? -37.394 -17.618 60.890 1.00 78.38 171 LEU A C 1
ATOM 1350 O O . LEU A 1 171 ? -38.095 -18.514 61.345 1.00 78.38 171 LEU A O 1
ATOM 1354 N N . ASP A 1 172 ? -37.916 -16.461 60.485 1.00 76.00 172 ASP A N 1
ATOM 1355 C CA . ASP A 1 172 ? -39.342 -16.140 60.597 1.00 76.00 172 ASP A CA 1
ATOM 1356 C C . ASP A 1 172 ? -40.205 -17.025 59.678 1.00 76.00 172 ASP A C 1
ATOM 1358 O O . ASP A 1 172 ? -41.325 -17.392 60.036 1.00 76.00 172 ASP A O 1
ATOM 1362 N N . VAL A 1 173 ? -39.708 -17.402 58.495 1.00 71.75 173 VAL A N 1
ATOM 1363 C CA . VAL A 1 173 ? -40.408 -18.328 57.588 1.00 71.75 173 VAL A CA 1
ATOM 1364 C C . VAL A 1 173 ? -40.375 -19.763 58.119 1.00 71.75 173 VAL A C 1
ATOM 1366 O O . VAL A 1 173 ? -41.394 -20.450 58.029 1.00 71.75 173 VAL A O 1
ATOM 1369 N N . ASP A 1 174 ? -39.259 -20.201 58.701 1.00 61.84 174 ASP A N 1
ATOM 1370 C CA . ASP A 1 174 ? -39.100 -21.552 59.247 1.00 61.84 174 ASP A CA 1
ATOM 1371 C C . ASP A 1 174 ? -39.861 -21.743 60.567 1.00 61.84 174 ASP A C 1
ATOM 1373 O O . ASP A 1 174 ? -40.465 -22.788 60.773 1.00 61.84 174 ASP A O 1
ATOM 1377 N N . LEU A 1 175 ? -39.940 -20.728 61.436 1.00 62.12 175 LEU A N 1
ATOM 1378 C CA . LEU A 1 175 ? -40.726 -20.808 62.677 1.00 62.12 175 LEU A CA 1
ATOM 1379 C C . LEU A 1 175 ? -42.243 -20.784 62.426 1.00 62.12 175 LEU A C 1
ATOM 1381 O O . LEU A 1 175 ? -43.003 -21.418 63.156 1.00 62.12 175 LEU A O 1
ATOM 1385 N N . ASN A 1 176 ? -42.699 -20.078 61.386 1.00 59.34 176 ASN A N 1
ATOM 1386 C CA . ASN A 1 176 ? -44.115 -20.070 60.994 1.00 59.34 176 ASN A CA 1
ATOM 1387 C C . ASN A 1 176 ? -44.524 -21.332 60.223 1.00 59.34 176 ASN A C 1
ATOM 1389 O O . ASN A 1 176 ? -45.704 -21.685 60.166 1.00 59.34 176 ASN A O 1
ATOM 1393 N N . LYS A 1 177 ? -43.552 -22.045 59.654 1.00 59.75 177 LYS A N 1
ATOM 1394 C CA . LYS A 1 177 ? -43.732 -23.377 59.100 1.00 59.75 177 LYS A CA 1
ATOM 1395 C C . LYS A 1 177 ? -43.439 -24.396 60.197 1.00 59.75 177 LYS A C 1
ATOM 1397 O O . LYS A 1 177 ? -42.367 -24.980 60.243 1.00 59.75 177 LYS A O 1
ATOM 1402 N N . ASN A 1 178 ? -44.446 -24.706 61.016 1.00 54.59 178 ASN A N 1
ATOM 1403 C CA . ASN A 1 178 ? -44.510 -25.976 61.759 1.00 54.59 178 ASN A CA 1
ATOM 1404 C C . ASN A 1 178 ? -44.634 -27.165 60.777 1.00 54.59 178 ASN A C 1
ATOM 1406 O O . ASN A 1 178 ? -45.568 -27.963 60.846 1.00 54.59 178 ASN A O 1
ATOM 1410 N N . VAL A 1 179 ? -43.727 -27.263 59.808 1.00 58.53 179 VAL A N 1
ATOM 1411 C CA . VAL A 1 179 ? -43.580 -28.413 58.934 1.00 58.53 179 VAL A CA 1
ATOM 1412 C C . VAL A 1 179 ? -42.803 -29.411 59.768 1.00 58.53 179 VAL A C 1
ATOM 1414 O O . VAL A 1 179 ? -41.579 -29.366 59.863 1.00 58.53 179 VAL A O 1
ATOM 1417 N N . LYS A 1 180 ? -43.550 -30.290 60.441 1.00 62.72 180 LYS A N 1
ATOM 1418 C CA . LYS A 1 180 ? -43.015 -31.571 60.892 1.00 62.72 180 LYS A CA 1
ATOM 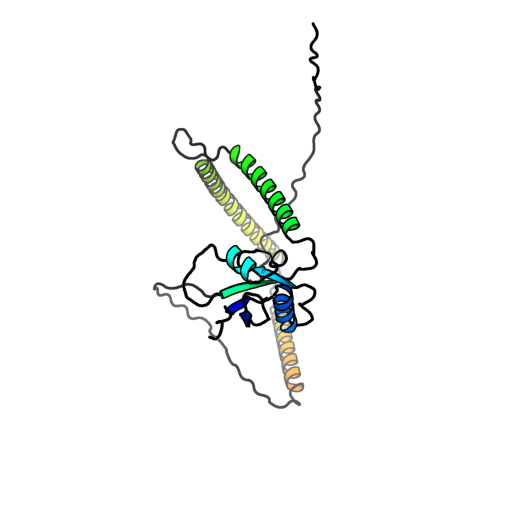1419 C C . LYS A 1 180 ? -42.251 -32.144 59.702 1.00 62.72 180 LYS A C 1
ATOM 1421 O O . LYS A 1 180 ? -42.843 -32.294 58.636 1.00 62.72 180 LYS A O 1
ATOM 1426 N N . PHE A 1 181 ? -40.954 -32.378 59.867 1.00 58.28 181 PHE A N 1
ATOM 1427 C CA . PHE A 1 181 ? -40.155 -33.073 58.868 1.00 58.28 181 PHE A CA 1
ATOM 1428 C C . PHE A 1 181 ? -40.796 -34.455 58.700 1.00 58.28 181 PHE A C 1
ATOM 1430 O O . PHE A 1 181 ? -40.695 -35.316 59.572 1.00 58.28 181 PHE A O 1
ATOM 1437 N N . GLU A 1 182 ? -41.619 -34.609 57.667 1.00 66.81 182 GLU A N 1
ATOM 1438 C CA . GLU A 1 182 ? -42.255 -35.875 57.341 1.00 66.81 182 GLU A CA 1
ATOM 1439 C C . GLU A 1 182 ? -41.198 -36.693 56.609 1.00 66.81 182 GLU A C 1
ATOM 1441 O O . GLU A 1 182 ? -41.139 -36.684 55.382 1.00 66.81 182 GLU A O 1
ATOM 1446 N N . ASP A 1 183 ? -40.351 -37.385 57.379 1.00 67.81 183 ASP A N 1
ATOM 1447 C CA . ASP A 1 183 ? -39.354 -38.334 56.859 1.00 67.81 183 ASP A CA 1
ATOM 1448 C C . ASP A 1 183 ? -39.983 -39.330 55.871 1.00 67.81 183 ASP A C 1
ATOM 1450 O O . ASP A 1 183 ? -39.314 -39.805 54.963 1.00 67.81 183 ASP A O 1
ATOM 1454 N N . THR A 1 184 ? -41.290 -39.589 55.977 1.00 71.31 184 THR A N 1
ATOM 1455 C CA . THR A 1 184 ? -42.047 -40.417 55.031 1.00 71.31 184 THR A CA 1
ATOM 1456 C C . THR A 1 184 ? -42.052 -39.854 53.610 1.00 71.31 184 THR A C 1
ATOM 1458 O O . THR A 1 184 ? -41.872 -40.613 52.673 1.00 71.31 184 THR A O 1
ATOM 1461 N N . LYS A 1 185 ? -42.190 -38.534 53.427 1.00 77.44 185 LYS A N 1
ATOM 1462 C CA . LYS A 1 185 ? -42.152 -37.922 52.087 1.00 77.44 185 LYS A CA 1
ATOM 1463 C C . LYS A 1 185 ? -40.751 -37.941 51.495 1.00 77.44 185 LYS A C 1
ATOM 1465 O O . LYS A 1 185 ? -40.600 -38.111 50.296 1.00 77.44 185 LYS A O 1
ATOM 1470 N N . PHE A 1 186 ? -39.735 -37.785 52.342 1.00 78.69 186 PHE A N 1
ATOM 1471 C CA . PHE A 1 186 ? -38.350 -37.914 51.909 1.00 78.69 186 PHE A CA 1
ATOM 1472 C C . PHE A 1 186 ? -38.038 -39.350 51.474 1.00 78.69 186 PHE A C 1
ATOM 1474 O O . PHE A 1 186 ? -37.388 -39.543 50.455 1.00 78.69 186 PHE A O 1
ATOM 1481 N N . LEU A 1 187 ? -38.532 -40.351 52.208 1.00 83.75 187 LEU A N 1
ATOM 1482 C CA . LEU A 1 187 ? -38.399 -41.755 51.823 1.00 83.75 187 LEU A CA 1
ATOM 1483 C C . LEU A 1 187 ? -39.132 -42.060 50.510 1.00 83.75 187 LEU A C 1
ATOM 1485 O O . LEU A 1 187 ? -38.531 -42.699 49.653 1.00 83.75 187 LEU A O 1
ATOM 1489 N N . ASP A 1 188 ? -40.350 -41.543 50.320 1.00 82.94 188 ASP A N 1
ATOM 1490 C CA . ASP A 1 188 ? -41.099 -41.681 49.061 1.00 82.94 188 ASP A CA 1
ATOM 1491 C C . ASP A 1 188 ? -40.364 -41.004 47.884 1.00 82.94 188 ASP A C 1
ATOM 1493 O O . ASP A 1 188 ? -40.269 -41.570 46.796 1.00 82.94 188 ASP A O 1
ATOM 1497 N N . ASP A 1 189 ? -39.801 -39.806 48.088 1.00 85.06 189 ASP A N 1
ATOM 1498 C CA . ASP A 1 189 ? -39.030 -39.092 47.061 1.00 85.06 189 ASP A CA 1
ATOM 1499 C C . ASP A 1 189 ? -37.708 -39.809 46.734 1.00 85.06 189 ASP A C 1
ATOM 1501 O O . ASP A 1 189 ? -37.303 -39.858 45.571 1.00 85.06 189 ASP A O 1
ATOM 1505 N N . VAL A 1 190 ? -37.045 -40.403 47.733 1.00 86.56 190 VAL A N 1
ATOM 1506 C CA . VAL A 1 190 ? -35.844 -41.230 47.540 1.00 86.56 190 VAL A CA 1
ATOM 1507 C C . VAL A 1 190 ? -36.186 -42.531 46.813 1.00 86.56 190 VAL A C 1
ATOM 1509 O O . VAL A 1 190 ? -35.456 -42.917 45.901 1.00 86.56 190 VAL A O 1
ATOM 1512 N N . GLU A 1 191 ? -37.285 -43.198 47.169 1.00 87.69 191 GLU A N 1
ATOM 1513 C CA . GLU A 1 191 ? -37.758 -44.407 46.485 1.00 87.69 191 GLU A CA 1
ATOM 1514 C C . GLU A 1 191 ? -38.093 -44.104 45.024 1.00 87.69 191 GLU A C 1
ATOM 1516 O O . GLU A 1 191 ? -37.607 -44.793 44.131 1.00 87.69 191 GLU A O 1
ATOM 1521 N N . LYS A 1 192 ? -38.791 -42.996 44.764 1.00 89.69 192 LYS A N 1
ATOM 1522 C CA . LYS A 1 192 ? -39.112 -42.542 43.410 1.00 89.69 192 LYS A CA 1
ATOM 1523 C C . LYS A 1 192 ? -37.869 -42.217 42.581 1.00 89.69 192 LYS A C 1
ATOM 1525 O O . LYS A 1 192 ? -37.802 -42.595 41.414 1.00 89.69 192 LYS A O 1
ATOM 1530 N N . GLN A 1 193 ? -36.875 -41.548 43.168 1.00 87.06 193 GLN A N 1
ATOM 1531 C CA . GLN A 1 193 ? -35.596 -41.294 42.496 1.00 87.06 193 GLN A CA 1
ATOM 1532 C C . GLN A 1 193 ? -34.832 -42.594 42.218 1.00 87.06 193 GLN A C 1
ATOM 1534 O O . GLN A 1 193 ? -34.227 -42.737 41.158 1.00 87.06 193 GLN A O 1
ATOM 1539 N N . LEU A 1 194 ? -34.874 -43.567 43.133 1.00 87.88 194 LEU A N 1
ATOM 1540 C CA . LEU A 1 194 ? -34.294 -44.891 42.906 1.00 87.88 194 LEU A CA 1
ATOM 1541 C C . LEU A 1 194 ? -35.018 -45.651 41.792 1.00 87.88 194 LEU A C 1
ATOM 1543 O O . LEU A 1 194 ? -34.367 -46.362 41.028 1.00 87.88 194 LEU A O 1
ATOM 1547 N N . GLU A 1 195 ? -36.334 -45.506 41.683 1.00 87.19 195 GLU A N 1
ATOM 1548 C CA . GLU A 1 195 ? -37.135 -46.109 40.620 1.00 87.19 195 GLU A CA 1
ATOM 1549 C C . GLU A 1 195 ? -36.834 -45.480 39.256 1.00 87.19 195 GLU A C 1
ATOM 1551 O O . GLU A 1 195 ? -36.605 -46.210 38.297 1.00 87.19 195 GLU A O 1
ATOM 1556 N N . GLU A 1 196 ? -36.682 -44.156 39.187 1.00 88.12 196 GLU A N 1
ATOM 1557 C CA . GLU A 1 196 ? -36.267 -43.432 37.977 1.00 88.12 196 GLU A CA 1
ATOM 1558 C C . GLU A 1 196 ? -34.840 -43.815 37.531 1.00 88.12 196 GLU A C 1
ATOM 1560 O O . GLU A 1 196 ? -34.574 -44.044 36.346 1.00 88.12 196 GLU A O 1
ATOM 1565 N N . ILE A 1 197 ? -33.911 -43.978 38.481 1.00 87.31 197 ILE A N 1
ATOM 1566 C CA . ILE A 1 197 ? -32.557 -44.479 38.197 1.00 87.31 197 ILE A CA 1
ATOM 1567 C C . ILE A 1 197 ? -32.611 -45.930 37.698 1.00 87.31 197 ILE A C 1
ATOM 1569 O O . ILE A 1 197 ? -31.954 -46.267 36.716 1.00 87.31 197 ILE A O 1
ATOM 1573 N N . ARG A 1 198 ? -33.407 -46.804 38.324 1.00 86.81 198 ARG A N 1
ATOM 1574 C CA . ARG A 1 198 ? -33.572 -48.195 37.868 1.00 86.81 198 ARG A CA 1
ATOM 1575 C C . ARG A 1 198 ? -34.192 -48.275 36.478 1.00 86.81 198 ARG A C 1
ATOM 1577 O O . ARG A 1 198 ? -33.751 -49.089 35.672 1.00 86.81 198 ARG A O 1
ATOM 1584 N N . GLU A 1 199 ? -35.181 -47.438 36.188 1.00 85.88 199 GLU A N 1
ATOM 1585 C CA . GLU A 1 199 ? -35.854 -47.402 34.892 1.00 85.88 199 GLU A CA 1
ATOM 1586 C C . GLU A 1 199 ? -34.917 -46.896 33.788 1.00 85.88 199 GLU A C 1
ATOM 1588 O O . GLU A 1 199 ? -34.835 -47.514 32.727 1.00 85.88 199 GLU A O 1
ATOM 1593 N N . SER A 1 200 ? -34.125 -45.853 34.057 1.00 84.25 200 SER A N 1
ATOM 1594 C CA . SER A 1 200 ? -33.114 -45.361 33.109 1.00 84.25 200 SER A CA 1
ATOM 1595 C C . SER A 1 200 ? -32.004 -46.383 32.828 1.00 84.25 200 SER A C 1
ATOM 1597 O O . SER A 1 200 ? -31.635 -46.570 31.669 1.00 84.25 200 SER A O 1
ATOM 1599 N N . VAL A 1 201 ? -31.515 -47.106 33.841 1.00 83.00 201 VAL A N 1
ATOM 1600 C CA . VAL A 1 201 ? -30.523 -48.182 33.658 1.00 83.00 201 VAL A CA 1
ATOM 1601 C C . VAL A 1 201 ? -31.109 -49.354 32.869 1.00 83.00 201 VAL A C 1
ATOM 1603 O O . VAL A 1 201 ? -30.480 -49.824 31.924 1.00 83.00 201 VAL A O 1
ATOM 1606 N N . ASN A 1 202 ? -32.331 -49.785 33.188 1.00 80.44 202 ASN A N 1
ATOM 1607 C CA . ASN A 1 202 ? -32.994 -50.878 32.475 1.00 80.44 202 ASN A CA 1
ATOM 1608 C C . ASN A 1 202 ? -33.302 -50.507 31.012 1.00 80.44 202 ASN A C 1
ATOM 1610 O O . ASN A 1 202 ? -33.217 -51.349 30.119 1.00 80.44 202 ASN A O 1
ATOM 1614 N N . TYR A 1 203 ? -33.606 -49.235 30.738 1.00 76.25 203 TYR A N 1
ATOM 1615 C CA . TYR A 1 203 ? -33.754 -48.718 29.378 1.00 76.25 203 TYR A CA 1
ATOM 1616 C C . TYR A 1 203 ? -32.432 -48.756 28.595 1.00 76.25 203 TYR A C 1
ATOM 1618 O O . TYR A 1 203 ? -32.431 -49.131 27.421 1.00 76.25 203 TYR A O 1
ATOM 1626 N N . VAL A 1 204 ? -31.304 -48.424 29.233 1.00 76.62 204 VAL A N 1
ATOM 1627 C CA . VAL A 1 204 ? -29.963 -48.523 28.627 1.00 76.62 204 VAL A CA 1
ATOM 1628 C C . VAL A 1 204 ? -29.576 -49.981 28.359 1.00 76.62 204 VAL A C 1
ATOM 1630 O O . VAL A 1 204 ? -29.083 -50.280 27.276 1.00 76.62 204 VAL A O 1
ATOM 1633 N N . GLU A 1 205 ? -29.848 -50.899 29.287 1.00 69.56 205 GLU A N 1
ATOM 1634 C CA . GLU A 1 205 ? -29.565 -52.335 29.132 1.00 69.56 205 GLU A CA 1
ATOM 1635 C C . GLU A 1 205 ? -30.428 -52.976 28.030 1.00 69.56 205 GLU A C 1
ATOM 1637 O O . GLU A 1 205 ? -29.916 -53.675 27.154 1.00 69.56 205 GLU A O 1
ATOM 1642 N N . SER A 1 206 ? -31.723 -52.645 27.990 1.00 63.78 206 SER A N 1
ATOM 1643 C CA . SER A 1 206 ? -32.654 -53.112 26.951 1.00 63.78 206 SER A CA 1
ATOM 1644 C C . SER A 1 206 ? -32.347 -52.527 25.568 1.00 63.78 206 SER A C 1
ATOM 1646 O O . SER A 1 206 ? -32.600 -53.173 24.555 1.00 63.78 206 SER A O 1
ATOM 1648 N N . SER A 1 207 ? -31.787 -51.314 25.515 1.00 59.91 207 SER A N 1
ATOM 1649 C CA . SER A 1 207 ? -31.356 -50.673 24.264 1.00 59.91 207 SER A CA 1
ATOM 1650 C C . SER A 1 207 ? -29.945 -51.088 23.823 1.00 59.91 207 SER A C 1
ATOM 1652 O O . SER A 1 207 ? -29.551 -50.747 22.715 1.00 59.91 207 SER A O 1
ATOM 1654 N N . SER A 1 208 ? -29.193 -51.828 24.650 1.00 56.41 208 SER A N 1
ATOM 1655 C CA . SER A 1 208 ? -27.820 -52.286 24.357 1.00 56.41 208 SER A CA 1
ATOM 1656 C C . SER A 1 208 ? -27.739 -53.763 23.933 1.00 56.41 208 SER A C 1
ATOM 1658 O O . SER A 1 208 ? -26.659 -54.346 23.939 1.00 56.41 208 SER A O 1
ATOM 1660 N N . SER A 1 209 ? -28.867 -54.393 23.575 1.00 52.34 209 SER A N 1
ATOM 1661 C CA . SER A 1 209 ? -28.910 -55.802 23.130 1.00 52.34 209 SER A CA 1
ATOM 1662 C C . SER A 1 209 ? -28.660 -56.008 21.628 1.00 52.34 209 SER A C 1
ATOM 1664 O O . SER A 1 209 ? -28.567 -57.151 21.199 1.00 52.34 209 SER A O 1
ATOM 1666 N N . ASP A 1 210 ? -28.514 -54.936 20.848 1.00 48.03 210 ASP A N 1
ATOM 1667 C CA . ASP A 1 210 ? -28.154 -54.978 19.427 1.00 48.03 210 ASP A CA 1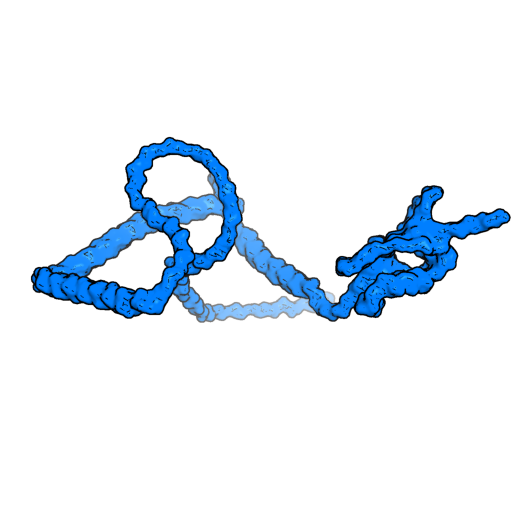
ATOM 1668 C C . ASP A 1 210 ? -27.238 -53.783 19.111 1.00 48.03 210 ASP A C 1
ATOM 1670 O O . ASP A 1 210 ? -27.690 -52.813 18.521 1.00 48.03 210 ASP A O 1
ATOM 1674 N N . ASP A 1 211 ? -25.976 -53.806 19.552 1.00 41.31 211 ASP A N 1
ATOM 1675 C CA . ASP A 1 211 ? -24.883 -53.156 18.813 1.00 41.31 211 ASP A CA 1
ATOM 1676 C C . ASP A 1 211 ? -23.506 -53.611 19.327 1.00 41.31 211 ASP A C 1
ATOM 1678 O O . ASP A 1 211 ? -23.181 -53.581 20.514 1.00 41.31 211 ASP A O 1
ATOM 1682 N N . GLU A 1 212 ? -22.717 -54.091 18.371 1.00 43.44 212 GLU A N 1
ATOM 1683 C CA . GLU A 1 212 ? -21.368 -54.631 18.493 1.00 43.44 212 GLU A CA 1
ATOM 1684 C C . GLU A 1 212 ? -20.362 -53.635 19.096 1.00 43.44 212 GLU A C 1
ATOM 1686 O O . GLU A 1 212 ? -20.378 -52.430 18.843 1.00 43.44 212 GLU A O 1
ATOM 1691 N N . ILE A 1 213 ? -19.419 -54.202 19.848 1.00 42.84 213 ILE A N 1
ATOM 1692 C CA . ILE A 1 213 ? -18.205 -53.577 20.373 1.00 42.84 213 ILE A CA 1
ATOM 1693 C C . ILE A 1 213 ? -17.474 -52.758 19.293 1.00 42.84 213 ILE A C 1
ATOM 1695 O O . ILE A 1 213 ? -17.000 -53.295 18.294 1.00 42.84 213 ILE A O 1
ATOM 1699 N N . SER A 1 214 ? -17.250 -51.472 19.572 1.00 37.38 214 SER A N 1
ATOM 1700 C CA . SER A 1 214 ? -16.052 -50.769 19.111 1.00 37.38 214 SER A CA 1
ATOM 1701 C C . SER A 1 214 ? -15.474 -49.961 20.263 1.00 37.38 214 SER A C 1
ATOM 1703 O O . SER A 1 214 ? -16.019 -48.949 20.693 1.00 37.38 214 SER A O 1
ATOM 1705 N N . SER A 1 215 ? -14.349 -50.466 20.746 1.00 41.16 215 SER A N 1
ATOM 1706 C CA . SER A 1 215 ? -13.390 -49.817 21.626 1.00 41.16 215 SER A CA 1
ATOM 1707 C C . SER A 1 215 ? -12.976 -48.432 21.123 1.00 41.16 215 SER A C 1
ATOM 1709 O O . SER A 1 215 ? -12.517 -48.320 19.989 1.00 41.16 215 SER A O 1
ATOM 1711 N N . ASP A 1 216 ? -13.040 -47.434 21.997 1.00 35.00 216 ASP A N 1
ATOM 1712 C CA . ASP A 1 216 ? -11.931 -46.502 22.209 1.00 35.00 216 ASP A CA 1
ATOM 1713 C C . ASP A 1 216 ? -11.989 -46.034 23.669 1.00 35.00 216 ASP A C 1
ATOM 1715 O O . ASP A 1 216 ? -12.843 -45.253 24.089 1.00 35.00 216 ASP A O 1
ATOM 1719 N N . ASP A 1 217 ? -11.105 -46.655 24.443 1.00 36.75 217 ASP A N 1
ATOM 1720 C CA . ASP A 1 217 ? -10.788 -46.405 25.840 1.00 36.75 217 ASP A CA 1
ATOM 1721 C C . ASP A 1 217 ? -9.797 -45.240 25.901 1.00 36.75 217 ASP A C 1
ATOM 1723 O O . ASP A 1 217 ? -8.650 -45.383 25.492 1.00 36.75 217 ASP A O 1
ATOM 1727 N N . GLU A 1 218 ? -10.241 -44.090 26.400 1.00 40.06 218 GLU A N 1
ATOM 1728 C CA . GLU A 1 218 ? -9.346 -43.112 27.015 1.00 40.06 218 GLU A CA 1
ATOM 1729 C C . GLU A 1 218 ? -9.948 -42.714 28.361 1.00 40.06 218 GLU A C 1
ATOM 1731 O O . GLU A 1 218 ? -10.798 -41.829 28.497 1.00 40.06 218 GLU A O 1
ATOM 1736 N N . SER A 1 219 ? -9.507 -43.479 29.348 1.00 38.53 219 SER A N 1
ATOM 1737 C CA . SER A 1 219 ? -9.646 -43.262 30.775 1.00 38.53 219 SER A CA 1
ATOM 1738 C C . SER A 1 219 ? -8.932 -41.976 31.220 1.00 38.53 219 SER A C 1
ATOM 1740 O O . SER A 1 219 ? -7.735 -41.835 30.992 1.00 38.53 219 SER A O 1
ATOM 1742 N N . ASP A 1 220 ? -9.610 -41.098 31.964 1.00 33.03 220 ASP A N 1
ATOM 1743 C CA . ASP A 1 220 ? -8.957 -40.393 33.080 1.00 33.03 220 ASP A CA 1
ATOM 1744 C C . ASP A 1 220 ? -9.989 -40.067 34.169 1.00 33.03 220 ASP A C 1
ATOM 1746 O O . ASP A 1 220 ? -10.700 -39.060 34.145 1.00 33.03 220 ASP A O 1
ATOM 1750 N N . GLU A 1 221 ? -10.104 -41.009 35.101 1.00 38.72 221 GLU A N 1
ATOM 1751 C CA . GLU A 1 221 ? -10.807 -40.885 36.371 1.00 38.72 221 GLU A CA 1
ATOM 1752 C C . GLU A 1 221 ? -9.861 -40.283 37.417 1.00 38.72 221 GLU A C 1
ATOM 1754 O O . GLU A 1 221 ? -8.756 -40.775 37.629 1.00 38.72 221 GLU A O 1
ATOM 1759 N N . GLY A 1 222 ? -10.363 -39.285 38.143 1.00 35.91 222 GLY A N 1
ATOM 1760 C CA . GLY A 1 222 ? -10.051 -39.101 39.556 1.00 35.91 222 GLY A CA 1
ATOM 1761 C C . GLY A 1 222 ? -8.676 -38.540 39.934 1.00 35.91 222 GLY A C 1
ATOM 1762 O O . GLY A 1 222 ? -7.675 -39.244 40.017 1.00 35.91 222 GLY A O 1
ATOM 1763 N N . ASN A 1 223 ? -8.680 -37.314 40.463 1.00 34.19 223 ASN A N 1
ATOM 1764 C CA . ASN A 1 223 ? -7.915 -37.089 41.689 1.00 34.19 223 ASN A CA 1
ATOM 1765 C C . ASN A 1 223 ? -8.684 -36.206 42.675 1.00 34.19 223 ASN A C 1
ATOM 1767 O O . ASN A 1 223 ? -8.665 -34.974 42.622 1.00 34.19 223 ASN A O 1
ATOM 1771 N N . SER A 1 224 ? -9.368 -36.879 43.595 1.00 35.44 224 SER A N 1
ATOM 1772 C CA . SER A 1 224 ? -9.842 -36.329 44.854 1.00 35.44 224 SER A CA 1
ATOM 1773 C C . SER A 1 224 ? -8.665 -36.058 45.797 1.00 35.44 224 SER A C 1
ATOM 1775 O O . SER A 1 224 ? -7.917 -36.967 46.134 1.00 35.44 224 SER A O 1
ATOM 1777 N N . GLN A 1 225 ? -8.578 -34.812 46.262 1.00 33.00 225 GLN A N 1
ATOM 1778 C CA . GLN A 1 225 ? -8.063 -34.379 47.567 1.00 33.00 225 GLN A CA 1
ATOM 1779 C C . GLN A 1 225 ? -6.891 -35.159 48.198 1.00 33.00 225 GLN A C 1
ATOM 1781 O O . GLN A 1 225 ? -7.069 -36.174 48.866 1.00 33.00 225 GLN A O 1
ATOM 1786 N N . SER A 1 226 ? -5.733 -34.502 48.241 1.00 31.22 226 SER A N 1
ATOM 1787 C CA . SER A 1 226 ? -4.879 -34.542 49.428 1.00 31.22 226 SER A CA 1
ATOM 1788 C C . SER A 1 226 ? -4.399 -33.131 49.777 1.00 31.22 226 SER A C 1
ATOM 1790 O O . SER A 1 226 ? -3.782 -32.419 48.989 1.00 31.22 226 SER A O 1
ATOM 1792 N N . ILE A 1 227 ? -4.773 -32.701 50.981 1.00 34.34 227 ILE A N 1
ATOM 1793 C CA . ILE A 1 227 ? -4.229 -31.528 51.660 1.00 34.34 227 ILE A CA 1
ATOM 1794 C C . ILE A 1 227 ? -2.838 -31.912 52.165 1.00 34.34 227 ILE A C 1
ATOM 1796 O O . ILE A 1 227 ? -2.724 -32.820 52.985 1.00 34.34 227 ILE A O 1
ATOM 1800 N N . GLN A 1 228 ? -1.801 -31.187 51.746 1.00 33.22 228 GLN A N 1
ATOM 1801 C CA . GLN A 1 228 ? -0.604 -31.011 52.565 1.00 33.22 228 GLN A CA 1
ATOM 1802 C C . GLN A 1 228 ? 0.122 -29.706 52.219 1.00 33.22 228 GLN A C 1
ATOM 1804 O O . GLN A 1 228 ? 0.425 -29.410 51.066 1.00 33.22 228 GLN A O 1
ATOM 1809 N N . GLU A 1 229 ? 0.349 -28.912 53.261 1.00 30.75 229 GLU A N 1
ATOM 1810 C CA . GLU A 1 229 ? 1.113 -27.670 53.272 1.00 30.75 229 GLU A CA 1
ATOM 1811 C C . GLU A 1 229 ? 2.616 -27.944 53.092 1.00 30.75 229 GLU A C 1
ATOM 1813 O O . GLU A 1 229 ? 3.139 -28.918 53.632 1.00 30.75 229 GLU A O 1
ATOM 1818 N N . GLY A 1 230 ? 3.336 -27.055 52.396 1.00 30.98 230 GLY A N 1
ATOM 1819 C CA . GLY A 1 230 ? 4.804 -27.096 52.360 1.00 30.98 230 GLY A CA 1
ATOM 1820 C C . GLY A 1 230 ? 5.447 -26.346 51.191 1.00 30.98 230 GLY A C 1
ATOM 1821 O O . GLY A 1 230 ? 5.629 -26.885 50.111 1.00 30.98 230 GLY A O 1
ATOM 1822 N N . SER A 1 231 ? 5.813 -25.091 51.439 1.00 34.56 231 SER A N 1
ATOM 1823 C CA . SER A 1 231 ? 6.597 -24.145 50.623 1.00 34.56 231 SER A CA 1
ATOM 1824 C C . SER A 1 231 ? 7.708 -24.695 49.699 1.00 34.56 231 SER A C 1
ATOM 1826 O O . SER A 1 231 ? 8.574 -25.432 50.162 1.00 34.56 231 SER A O 1
ATOM 1828 N N . SER A 1 232 ? 7.843 -24.151 48.475 1.00 31.34 232 SER A N 1
ATOM 1829 C CA . SER A 1 232 ? 8.988 -23.291 48.068 1.00 31.34 232 SER A CA 1
ATOM 1830 C C . SER A 1 232 ? 8.992 -22.861 46.579 1.00 31.34 232 SER A C 1
ATOM 1832 O O . SER A 1 232 ? 8.830 -23.648 45.660 1.00 31.34 232 SER A O 1
ATOM 1834 N N . ALA A 1 233 ? 9.168 -21.547 46.406 1.00 33.38 233 ALA A N 1
ATOM 1835 C CA . ALA A 1 233 ? 9.815 -20.760 45.346 1.00 33.38 233 ALA A CA 1
ATOM 1836 C C . ALA A 1 233 ? 9.911 -21.221 43.861 1.00 33.38 233 ALA A C 1
ATOM 1838 O O . ALA A 1 233 ? 10.662 -22.113 43.492 1.00 33.38 233 ALA A O 1
ATOM 1839 N N . SER A 1 234 ? 9.353 -20.340 43.012 1.00 29.55 234 SER A N 1
ATOM 1840 C CA . SER A 1 234 ? 9.910 -19.774 41.761 1.00 29.55 234 SER A CA 1
ATOM 1841 C C . SER A 1 234 ? 10.192 -20.670 40.542 1.00 29.55 234 SER A C 1
ATOM 1843 O O . SER A 1 234 ? 11.178 -21.394 40.508 1.00 29.55 234 SER A O 1
ATOM 1845 N N . SER A 1 235 ? 9.488 -20.424 39.425 1.00 29.75 235 SER A N 1
ATOM 1846 C CA . SER A 1 235 ? 10.005 -19.627 38.287 1.00 29.75 235 SER A CA 1
ATOM 1847 C C . SER A 1 235 ? 9.230 -19.830 36.965 1.00 29.75 235 SER A C 1
ATOM 1849 O O . SER A 1 235 ? 8.828 -20.924 36.596 1.00 29.75 235 SER A O 1
ATOM 1851 N N . SER A 1 236 ? 9.128 -18.727 36.214 1.00 31.31 236 SER A N 1
ATOM 1852 C CA . SER A 1 236 ? 8.944 -18.601 34.753 1.00 31.31 236 SER A CA 1
ATOM 1853 C C . SER A 1 236 ? 7.565 -18.819 34.085 1.00 31.31 236 SER A C 1
ATOM 1855 O O . SER A 1 236 ? 7.121 -19.905 33.741 1.00 31.31 236 SER A O 1
ATOM 1857 N N . SER A 1 237 ? 6.968 -17.655 33.817 1.00 31.42 237 SER A N 1
ATOM 1858 C CA . SER A 1 237 ? 5.978 -17.225 32.817 1.00 31.42 237 SER A CA 1
ATOM 1859 C C . SER A 1 237 ? 5.785 -18.021 31.508 1.00 31.42 237 SER A C 1
ATOM 1861 O O . SER A 1 237 ? 6.617 -17.982 30.603 1.00 31.42 237 SER A O 1
ATOM 1863 N N . SER A 1 238 ? 4.591 -18.612 31.411 1.00 31.52 238 SER A N 1
ATOM 1864 C CA . SER A 1 238 ? 3.492 -18.375 30.447 1.00 31.52 238 SER A CA 1
ATOM 1865 C C . SER A 1 238 ? 3.728 -18.272 28.927 1.00 31.52 238 SER A C 1
ATOM 1867 O O . SER A 1 238 ? 4.212 -17.294 28.357 1.00 31.52 238 SER A O 1
ATOM 1869 N N . THR A 1 239 ? 3.140 -19.270 28.270 1.00 32.72 239 THR A N 1
ATOM 1870 C CA . THR A 1 239 ? 2.720 -19.368 26.874 1.00 32.72 239 THR A CA 1
ATOM 1871 C C . THR A 1 239 ? 1.429 -18.583 26.561 1.00 32.72 239 THR A C 1
ATOM 1873 O O . THR A 1 239 ? 0.594 -18.301 27.415 1.00 32.72 239 THR A O 1
ATOM 1876 N N . LYS A 1 240 ? 1.314 -18.231 25.273 1.00 40.56 240 LYS A N 1
ATOM 1877 C CA . LYS A 1 240 ? 0.143 -17.894 24.431 1.00 40.56 240 LYS A CA 1
ATOM 1878 C C . LYS A 1 240 ? -1.254 -18.062 25.070 1.00 40.56 240 LYS A C 1
ATOM 1880 O O . LYS A 1 240 ? -1.647 -19.185 25.348 1.00 40.56 240 LYS A O 1
ATOM 1885 N N . ASN A 1 241 ? -2.070 -16.995 25.085 1.00 37.91 241 ASN A N 1
ATOM 1886 C CA . ASN A 1 241 ? -3.509 -17.102 25.373 1.00 37.91 241 ASN A CA 1
ATOM 1887 C C . ASN A 1 241 ? -4.408 -16.601 24.232 1.00 37.91 241 ASN A C 1
ATOM 1889 O O . ASN A 1 241 ? -4.393 -15.432 23.836 1.00 37.91 241 ASN A O 1
ATOM 1893 N N . ARG A 1 242 ? -5.224 -17.541 23.740 1.00 43.66 242 ARG A N 1
ATOM 1894 C CA . ARG A 1 242 ? -6.450 -17.331 22.970 1.00 43.66 242 ARG A CA 1
ATOM 1895 C C . ARG A 1 242 ? -7.482 -16.658 23.883 1.00 43.66 242 ARG A C 1
ATOM 1897 O O . ARG A 1 242 ? -7.634 -17.042 25.036 1.00 43.66 242 ARG A O 1
ATOM 1904 N N . ARG A 1 243 ? -8.180 -15.644 23.370 1.00 40.00 243 ARG A N 1
ATOM 1905 C CA . ARG A 1 243 ? -9.276 -14.955 24.068 1.00 40.00 243 ARG A CA 1
ATOM 1906 C C . ARG A 1 243 ? -10.490 -15.883 24.177 1.00 40.00 243 ARG A C 1
ATOM 1908 O O . ARG A 1 243 ? -11.098 -16.177 23.151 1.00 40.00 243 ARG A O 1
ATOM 1915 N N . SER A 1 244 ? -10.869 -16.276 25.389 1.00 46.84 244 SER A N 1
ATOM 1916 C CA . SER A 1 244 ? -12.230 -16.725 25.689 1.00 46.84 244 SER A CA 1
ATOM 1917 C C . SER A 1 244 ? -13.069 -15.540 26.173 1.00 46.84 244 SER A C 1
ATOM 1919 O O . SER A 1 244 ? -12.592 -14.621 26.840 1.00 46.84 244 SER A O 1
ATOM 1921 N N . LYS A 1 245 ? -14.326 -15.543 25.735 1.00 48.97 245 LYS A N 1
ATOM 1922 C CA . LYS A 1 245 ? -15.399 -14.634 26.131 1.00 48.97 245 LYS A CA 1
ATOM 1923 C C . LYS A 1 245 ? -15.727 -14.890 27.603 1.00 48.97 245 LYS A C 1
ATOM 1925 O O . LYS A 1 245 ? -16.341 -15.900 27.916 1.00 48.97 245 LYS A O 1
ATOM 1930 N N . PHE A 1 246 ? -15.329 -13.974 28.476 1.00 36.91 246 PHE A N 1
ATOM 1931 C CA . PHE A 1 246 ? -15.979 -13.766 29.765 1.00 36.91 246 PHE A CA 1
ATOM 1932 C C . PHE A 1 246 ? -16.621 -12.384 29.683 1.00 36.91 246 PHE A C 1
ATOM 1934 O O . PHE A 1 246 ? -15.943 -11.362 29.782 1.00 36.91 246 PHE A O 1
ATOM 1941 N N . THR A 1 247 ? -17.903 -12.359 29.339 1.00 49.69 247 THR A N 1
ATOM 1942 C CA . THR A 1 247 ? -18.742 -11.166 29.406 1.00 49.69 247 THR A CA 1
ATOM 1943 C C . THR A 1 247 ? -19.626 -11.288 30.639 1.00 49.69 247 THR A C 1
ATOM 1945 O O . THR A 1 247 ? -20.131 -12.373 30.919 1.00 49.69 247 THR A O 1
ATOM 1948 N N . SER A 1 248 ? -19.824 -10.145 31.301 1.00 51.84 248 SER A N 1
ATOM 1949 C CA . SER A 1 248 ? -21.026 -9.769 32.059 1.00 51.84 248 SER A CA 1
ATOM 1950 C C . SER A 1 248 ? -21.374 -10.560 33.330 1.00 51.84 248 SER A C 1
ATOM 1952 O O . SER A 1 248 ? -22.207 -11.459 33.304 1.00 51.84 248 SER A O 1
ATOM 1954 N N . PHE A 1 249 ? -20.809 -10.119 34.462 1.00 39.88 249 PHE A N 1
ATOM 1955 C CA . PHE A 1 249 ? -21.439 -10.216 35.796 1.00 39.88 249 PHE A CA 1
ATOM 1956 C C . PHE A 1 249 ? -21.280 -8.910 36.618 1.00 39.88 249 PHE A C 1
ATOM 1958 O O . PHE A 1 249 ? -21.519 -8.891 37.815 1.00 39.88 249 PHE A O 1
ATOM 1965 N N . PHE A 1 250 ? -20.821 -7.807 36.015 1.00 41.16 250 PHE A N 1
ATOM 1966 C CA . PHE A 1 250 ? -20.503 -6.573 36.759 1.00 41.16 250 PHE A CA 1
ATOM 1967 C C . PHE A 1 250 ? -20.857 -5.295 35.979 1.00 41.16 250 PHE A C 1
ATOM 1969 O O . PHE A 1 250 ? -20.178 -4.285 36.119 1.00 41.16 250 PHE A O 1
ATOM 1976 N N . ASP A 1 251 ? -21.867 -5.372 35.107 1.00 44.34 251 ASP A N 1
ATOM 1977 C CA . ASP A 1 251 ? -22.229 -4.312 34.147 1.00 44.34 251 ASP A CA 1
ATOM 1978 C C . ASP A 1 251 ? -23.736 -3.991 34.212 1.00 44.34 251 ASP A C 1
ATOM 1980 O O . ASP A 1 251 ? -24.397 -3.853 33.190 1.00 44.34 251 ASP A O 1
ATOM 1984 N N . GLU A 1 252 ? -24.296 -3.968 35.427 1.00 39.34 252 GLU A N 1
ATOM 1985 C CA . GLU A 1 252 ? -25.728 -3.746 35.693 1.00 39.34 252 GLU A CA 1
ATOM 1986 C C . GLU A 1 252 ? -25.928 -2.709 36.817 1.00 39.34 252 GLU A C 1
ATOM 1988 O O . GLU A 1 252 ? -26.693 -2.936 37.738 1.00 39.34 252 GLU A O 1
ATOM 1993 N N . ASP A 1 253 ? -25.194 -1.591 36.759 1.00 43.28 253 ASP A N 1
ATOM 1994 C CA . ASP A 1 253 ? -25.423 -0.390 37.589 1.00 43.28 253 ASP A CA 1
ATOM 1995 C C . ASP A 1 253 ? -25.057 0.874 36.775 1.00 43.28 253 ASP A C 1
ATOM 1997 O O . ASP A 1 253 ? -24.210 1.682 37.163 1.00 43.28 253 ASP A O 1
ATOM 2001 N N . GLU A 1 254 ? -25.648 1.025 35.586 1.00 44.97 254 GLU A N 1
ATOM 2002 C CA . GLU A 1 254 ? -25.564 2.259 34.789 1.00 44.97 254 GLU A CA 1
ATOM 2003 C C . GLU A 1 254 ? -26.984 2.826 34.606 1.00 44.97 254 GLU A C 1
ATOM 2005 O O . GLU A 1 254 ? -27.547 2.803 33.514 1.00 44.97 254 GLU A O 1
ATOM 2010 N N . ASP A 1 255 ? -27.577 3.283 35.716 1.00 41.25 255 ASP A N 1
ATOM 2011 C CA . ASP A 1 255 ? -28.844 4.024 35.727 1.00 41.25 255 ASP A CA 1
ATOM 2012 C C . ASP A 1 255 ? -28.614 5.526 35.466 1.00 41.25 255 ASP A C 1
ATOM 2014 O O . ASP A 1 255 ? -27.866 6.203 36.172 1.00 41.25 255 ASP A O 1
ATOM 2018 N N . ASP A 1 256 ? -29.279 5.991 34.405 1.00 46.78 256 ASP A N 1
ATOM 2019 C CA . ASP A 1 256 ? -29.950 7.281 34.189 1.00 46.78 256 ASP A CA 1
ATOM 2020 C C . ASP A 1 256 ? -29.448 8.545 34.923 1.00 46.78 256 ASP A C 1
ATOM 2022 O O . ASP A 1 256 ? -29.916 8.902 36.003 1.00 46.78 256 ASP A O 1
ATOM 2026 N N . ASP A 1 257 ? -28.641 9.351 34.218 1.00 43.00 257 ASP A N 1
ATOM 2027 C CA . ASP A 1 257 ? -28.543 10.797 34.463 1.00 43.00 257 ASP A CA 1
ATOM 2028 C C . ASP A 1 257 ? -29.496 11.559 33.513 1.00 43.00 257 ASP A C 1
ATOM 2030 O O . ASP A 1 257 ? -29.149 11.938 32.385 1.00 43.00 257 ASP A O 1
ATOM 2034 N N . GLU A 1 258 ? -30.717 11.798 33.995 1.00 38.81 258 GLU A N 1
ATOM 2035 C CA . GLU A 1 258 ? -31.693 12.755 33.462 1.00 38.81 258 GLU A CA 1
ATOM 2036 C C . GLU A 1 258 ? -31.115 14.188 33.502 1.00 38.81 258 GLU A C 1
ATOM 2038 O O . GLU A 1 258 ? -30.878 14.766 34.562 1.00 38.81 258 GLU A O 1
ATOM 2043 N N . ILE A 1 259 ? -30.882 14.804 32.336 1.00 40.16 259 ILE A N 1
ATOM 2044 C CA . ILE A 1 259 ? -30.452 16.210 32.245 1.00 40.16 259 ILE A CA 1
ATOM 2045 C C . ILE A 1 259 ? -31.678 17.105 32.038 1.00 40.16 259 ILE A C 1
ATOM 2047 O O . ILE A 1 259 ? -32.130 17.314 30.907 1.00 40.16 259 ILE A O 1
ATOM 2051 N N . GLU A 1 260 ? -32.165 17.706 33.123 1.00 37.91 260 GLU A N 1
ATOM 2052 C CA . GLU A 1 260 ? -33.091 18.838 33.075 1.00 37.91 260 GLU A CA 1
ATOM 2053 C C . GLU A 1 260 ? -32.398 20.079 32.480 1.00 37.91 260 GLU A C 1
ATOM 2055 O O . GLU A 1 260 ? -31.347 20.539 32.936 1.00 37.91 260 GLU A O 1
ATOM 2060 N N . LYS A 1 261 ? -32.990 20.643 31.420 1.00 36.16 261 LYS A N 1
ATOM 2061 C CA . LYS A 1 261 ? -32.584 21.929 30.840 1.00 36.16 261 LYS A CA 1
ATOM 2062 C C . LYS A 1 261 ? -33.468 23.041 31.386 1.00 36.16 261 LYS A C 1
ATOM 2064 O O . LYS A 1 261 ? -34.545 23.280 30.843 1.00 36.16 261 LYS A O 1
ATOM 2069 N N . GLU A 1 262 ? -32.961 23.808 32.342 1.00 36.69 262 GLU A N 1
ATOM 2070 C CA . GLU A 1 262 ? -33.514 25.131 32.622 1.00 36.69 262 GLU A CA 1
ATOM 2071 C C . GLU A 1 262 ? -32.888 26.198 31.714 1.00 36.69 262 GLU A C 1
ATOM 2073 O O . GLU A 1 262 ? -31.674 26.404 31.640 1.00 36.69 262 GLU A O 1
ATOM 2078 N N . GLN A 1 263 ? -33.771 26.875 30.985 1.00 39.72 263 GLN A N 1
ATOM 2079 C CA . GLN A 1 263 ? -33.485 28.052 30.184 1.00 39.72 263 GLN A CA 1
ATOM 2080 C C . GLN A 1 263 ? -33.380 29.269 31.107 1.00 39.72 263 GLN A C 1
ATOM 2082 O O . GLN A 1 263 ? -34.339 29.611 31.792 1.00 39.72 263 GLN A O 1
ATOM 2087 N N . SER A 1 264 ? -32.267 30.001 31.055 1.00 31.41 264 SER A N 1
ATOM 2088 C CA . SER A 1 264 ? -32.277 31.410 31.448 1.00 31.41 264 SER A CA 1
ATOM 2089 C C . SER A 1 264 ? -31.537 32.270 30.427 1.00 31.41 264 SER A C 1
ATOM 2091 O O . SER A 1 264 ? -30.407 32.033 30.006 1.00 31.41 264 SER A O 1
ATOM 2093 N N . THR A 1 265 ? -32.290 33.251 29.956 1.00 38.12 265 THR A N 1
ATOM 2094 C CA . THR A 1 265 ? -32.006 34.219 28.908 1.00 38.12 265 THR A CA 1
ATOM 2095 C C . THR A 1 265 ? -31.006 35.282 29.362 1.00 38.12 265 THR A C 1
ATOM 2097 O O . THR A 1 265 ? -31.178 35.833 30.449 1.00 38.12 265 THR A O 1
ATOM 2100 N N . LYS A 1 266 ? -30.087 35.707 28.482 1.00 37.88 266 LYS A N 1
ATOM 2101 C CA . LYS A 1 266 ? -29.876 37.142 28.187 1.00 37.88 266 LYS A CA 1
ATOM 2102 C C . LYS A 1 266 ? -28.919 37.359 27.013 1.00 37.88 266 LYS A C 1
ATOM 2104 O O . LYS A 1 266 ? -27.713 37.167 27.098 1.00 37.88 266 LYS A O 1
ATOM 2109 N N . SER A 1 267 ? -29.519 37.803 25.919 1.00 39.53 267 SER A N 1
ATOM 2110 C CA . SER A 1 267 ? -28.916 38.448 24.759 1.00 39.53 267 SER A CA 1
ATOM 2111 C C . SER A 1 267 ? -28.326 39.816 25.114 1.00 39.53 267 SER A C 1
ATOM 2113 O O . SER A 1 267 ? -29.032 40.619 25.722 1.00 39.53 267 SER A O 1
ATOM 2115 N N . LEU A 1 268 ? -27.116 40.127 24.636 1.00 37.97 268 LEU A N 1
ATOM 2116 C CA . LEU A 1 268 ? -26.676 41.504 24.378 1.00 37.97 268 LEU A CA 1
ATOM 2117 C C . LEU A 1 268 ? -25.832 41.576 23.085 1.00 37.97 268 LEU A C 1
ATOM 2119 O O . LEU A 1 268 ? -25.205 40.583 22.712 1.00 37.97 268 LEU A O 1
ATOM 2123 N N . PRO A 1 269 ? -25.883 42.715 22.367 1.00 42.53 269 PRO A N 1
ATOM 2124 C CA . PRO A 1 269 ? -25.714 42.771 20.921 1.00 42.53 269 PRO A CA 1
ATOM 2125 C C . PRO A 1 269 ? -24.294 43.077 20.434 1.00 42.53 269 PRO A C 1
ATOM 2127 O O . PRO A 1 269 ? -23.442 43.636 21.118 1.00 42.53 269 PRO A O 1
ATOM 2130 N N . ASN A 1 270 ? -24.118 42.713 19.170 1.00 35.97 270 ASN A N 1
ATOM 2131 C CA . ASN A 1 270 ? -22.970 42.892 18.298 1.00 35.97 270 ASN A CA 1
ATOM 2132 C C . ASN A 1 270 ? -22.750 44.387 17.971 1.00 35.97 270 ASN A C 1
ATOM 2134 O O . ASN A 1 270 ? -23.650 45.021 17.424 1.00 35.97 270 ASN A O 1
ATOM 2138 N N . SER A 1 271 ? -21.561 44.937 18.237 1.00 36.66 271 SER A N 1
ATOM 2139 C CA . SER A 1 271 ? -21.132 46.240 17.709 1.00 36.66 271 SER A CA 1
ATOM 2140 C C . SER A 1 271 ? -19.903 46.070 16.808 1.00 36.66 271 SER A C 1
ATOM 2142 O O . SER A 1 271 ? -18.761 45.960 17.248 1.00 36.66 271 SER A O 1
ATOM 2144 N N . LYS A 1 272 ? -20.159 46.045 15.497 1.00 39.53 272 LYS A N 1
ATOM 2145 C CA . LYS A 1 272 ? -19.179 46.348 14.449 1.00 39.53 272 LYS A CA 1
ATOM 2146 C C . LYS A 1 272 ? -19.648 47.618 13.752 1.00 39.53 272 LYS A C 1
ATOM 2148 O O . LYS A 1 272 ? -20.779 47.662 13.285 1.00 39.53 272 LYS A O 1
ATOM 2153 N N . GLY A 1 273 ? -18.775 48.613 13.679 1.00 39.41 273 GLY A N 1
ATOM 2154 C CA . GLY A 1 273 ? -19.026 49.851 12.950 1.00 39.41 273 GLY A CA 1
ATOM 2155 C C . GLY A 1 273 ? -18.140 50.969 13.469 1.00 39.41 273 GLY A C 1
ATOM 2156 O O . GLY A 1 273 ? -18.547 51.727 14.341 1.00 39.41 273 GLY A O 1
ATOM 2157 N N . LYS A 1 274 ? -16.911 51.051 12.959 1.00 45.06 274 LYS A N 1
ATOM 2158 C CA . LYS A 1 274 ? -16.145 52.295 12.986 1.00 45.06 274 LYS A CA 1
ATOM 2159 C C . LYS A 1 274 ? -15.646 52.534 11.569 1.00 45.06 274 LYS A C 1
ATOM 2161 O O . LYS A 1 274 ? -14.612 52.004 11.171 1.00 45.06 274 LYS A O 1
ATOM 2166 N N . GLU A 1 275 ? -16.482 53.230 10.807 1.00 44.38 275 GLU A N 1
ATOM 2167 C CA . GLU A 1 275 ? -16.080 53.931 9.595 1.00 44.38 275 GLU A CA 1
ATOM 2168 C C . GLU A 1 275 ? -15.184 55.116 9.961 1.00 44.38 275 GLU A C 1
ATOM 2170 O O . GLU A 1 275 ? -15.226 55.655 11.071 1.00 44.38 275 GLU A O 1
ATOM 2175 N N . ILE A 1 276 ? -14.321 55.430 9.007 1.00 46.16 276 ILE A N 1
ATOM 2176 C CA . ILE A 1 276 ? -13.331 56.494 8.994 1.00 46.16 276 ILE A CA 1
ATOM 2177 C C . ILE A 1 276 ? -13.916 57.597 8.113 1.00 46.16 276 ILE A C 1
ATOM 2179 O O . ILE A 1 276 ? -14.185 57.327 6.952 1.00 46.16 276 ILE A O 1
ATOM 2183 N N . GLU A 1 277 ? -14.088 58.791 8.671 1.00 45.62 277 GLU A N 1
ATOM 2184 C CA . GLU A 1 277 ? -14.321 60.104 8.036 1.00 45.62 277 GLU A CA 1
ATOM 2185 C C . GLU A 1 277 ? -14.265 61.094 9.224 1.00 45.62 277 GLU A C 1
ATOM 2187 O O . GLU A 1 277 ? -14.869 60.815 10.258 1.00 45.62 277 GLU A O 1
ATOM 2192 N N . VAL A 1 278 ? -13.501 62.186 9.287 1.00 42.75 278 VAL A N 1
ATOM 2193 C CA . VAL A 1 278 ? -12.788 63.067 8.348 1.00 42.75 278 VAL A CA 1
ATOM 2194 C C . VAL A 1 278 ? -11.500 63.528 9.038 1.00 42.75 278 VAL A C 1
ATOM 2196 O O . VAL A 1 278 ? -11.536 63.689 10.281 1.00 42.75 278 VAL A O 1
#

Foldseek 3Di:
DDDPQQKEKEWEAEDPPADTDIDIDGQADFVVVVLVVVLVRDDPVQNVFKFKAFPVRHGPVVDTTSNVVQCVVDVPPDDVDRHYTYMYIDGNDPDDPPCVVVVVVVVVVVVVVVVVVVVVVVPDQQQDADPVRHGNVVVVVVVVVVVVVVVVVVVVVVVVVVVVVVVVVVVVVVVVPPPPPPVVVVVVVVVVVVVVVVVVVVVVVVVPPDDDDDDDDDDDDDDDDDDDDDDDDDDDDDDDDDDDDDDDDPPPPPDDDDDDDDDDDDDDDDDDDDDDDD

Secondary structure (DSSP, 8-state):
------EEEEEEE--TTS--EEEEEETT-BHHHHHHHHHHTS-TTTGGGEEEEETTS-BSTT-SBHHHHHHHHS-S---SS-EEEEEEEEE-------THHHHHHHHHHHHHHHHHHHHHHHS-GGGPBPTTS-BHHHHHHHHHHHHHHHHHHHHHHHHHHHHHHHHHHHHHHHHH------HHHHHHHHHHHHHHHHHHHHHHHHHTSS--------------------------------------SS----------------------------

InterPro domains:
  IPR051421 RNA Processing and DNA Damage Response Regulator [PTHR12786] (66-266)
  IPR053822 SDE2-like domain [PF22782] (95-202)

pLDDT: mean 70.61, std 21.29, range [29.55, 94.56]

Radius of gyration: 43.05 Å; chains: 1; bounding box: 84×119×98 Å